Protein AF-A0A7S2VZE6-F1 (afdb_monomer_lite)

Secondary structure (DSSP, 8-state):
------TTSHHHHHHHHHHHHS-TT------STT----S-SB-S-HHHHHHHHHTT--HHHHHHHHHHTBTTSTTS-HHHHHHHHHHHHHHHS---------HHHHHHHHHHH-GGGGTT--HHHHHHHHHHTT--TT-EEEEE--STTHHHHHHHHHHTTSSEEEEEE-SSS-TTHHHHHHTT--HHHHHHEEEEEHHHHH--

Structure (mmCIF, N/CA/C/O backbone):
data_AF-A0A7S2VZE6-F1
#
_entry.id   AF-A0A7S2VZE6-F1
#
loop_
_atom_site.group_PDB
_atom_site.id
_atom_site.type_symbol
_atom_site.label_atom_id
_atom_site.label_alt_id
_atom_site.label_comp_id
_atom_site.label_asym_id
_atom_site.label_entity_id
_atom_site.label_seq_id
_atom_site.pdbx_PDB_ins_code
_atom_site.Cartn_x
_atom_site.Cartn_y
_atom_site.Cartn_z
_atom_site.occupancy
_atom_site.B_iso_or_equiv
_atom_site.auth_seq_id
_atom_site.auth_comp_id
_atom_site.auth_asym_id
_atom_site.auth_atom_id
_atom_site.pdbx_PDB_model_num
ATOM 1 N N . THR A 1 1 ? 22.892 -23.601 8.056 1.00 33.84 1 THR A N 1
ATOM 2 C CA . THR A 1 1 ? 22.060 -24.193 9.121 1.00 33.84 1 THR A CA 1
ATOM 3 C C . THR A 1 1 ? 21.030 -23.156 9.503 1.00 33.84 1 THR A C 1
ATOM 5 O O . THR A 1 1 ? 21.336 -22.255 10.269 1.00 33.84 1 THR A O 1
ATOM 8 N N . THR A 1 2 ? 19.877 -23.177 8.839 1.00 26.22 2 THR A N 1
ATOM 9 C CA . THR A 1 2 ? 18.888 -22.091 8.897 1.00 26.22 2 THR A CA 1
ATOM 10 C C . THR A 1 2 ? 17.614 -22.668 9.488 1.00 26.22 2 THR A C 1
ATOM 12 O O . THR A 1 2 ? 16.915 -23.430 8.828 1.00 26.22 2 THR A O 1
ATOM 15 N N . THR A 1 3 ? 17.369 -22.373 10.760 1.00 26.44 3 THR A N 1
ATOM 16 C CA . THR A 1 3 ? 16.195 -22.844 11.493 1.00 26.44 3 THR A CA 1
ATOM 17 C C . THR A 1 3 ? 15.024 -21.915 11.190 1.00 26.44 3 THR A C 1
ATOM 19 O O . THR A 1 3 ? 15.037 -20.739 11.547 1.00 26.44 3 THR A O 1
ATOM 22 N N . THR A 1 4 ? 14.031 -22.444 10.484 1.00 29.70 4 THR A N 1
ATOM 23 C CA . THR A 1 4 ? 12.787 -21.766 10.117 1.00 29.70 4 THR A CA 1
ATOM 24 C C . THR A 1 4 ? 11.830 -21.755 11.313 1.00 29.70 4 THR A C 1
ATOM 26 O O . THR A 1 4 ? 11.361 -22.806 11.742 1.00 29.70 4 THR A O 1
ATOM 29 N N . THR A 1 5 ? 11.505 -20.576 11.845 1.00 30.56 5 THR A N 1
ATOM 30 C CA . THR A 1 5 ? 10.477 -20.406 12.885 1.00 30.56 5 THR A CA 1
ATOM 31 C C . THR A 1 5 ? 9.137 -20.077 12.217 1.00 30.56 5 THR A C 1
ATOM 33 O O . THR A 1 5 ? 8.860 -18.920 11.913 1.00 30.56 5 THR A O 1
ATOM 36 N N . THR A 1 6 ? 8.307 -21.093 11.956 1.00 31.09 6 THR A N 1
ATOM 37 C CA . THR A 1 6 ? 6.964 -20.953 11.335 1.00 31.09 6 THR A CA 1
ATOM 38 C C . THR A 1 6 ? 5.815 -21.305 12.297 1.00 31.09 6 THR A C 1
ATOM 40 O O . THR A 1 6 ? 4.658 -21.378 11.903 1.00 31.09 6 THR A O 1
ATOM 43 N N . THR A 1 7 ? 6.073 -21.499 13.590 1.00 30.39 7 THR A N 1
ATOM 44 C CA . THR A 1 7 ? 5.121 -22.230 14.451 1.00 30.39 7 THR A CA 1
ATOM 45 C C . THR A 1 7 ? 4.036 -21.378 15.138 1.00 30.39 7 THR A C 1
ATOM 47 O O . THR A 1 7 ? 3.136 -21.934 15.756 1.00 30.39 7 THR A O 1
ATOM 50 N N . THR A 1 8 ? 4.038 -20.044 15.043 1.00 35.16 8 THR A N 1
ATOM 51 C CA . THR A 1 8 ? 3.169 -19.208 15.908 1.00 35.16 8 THR A CA 1
ATOM 52 C C . THR A 1 8 ? 1.838 -18.752 15.299 1.00 35.16 8 THR A C 1
ATOM 54 O O . THR A 1 8 ? 1.020 -18.176 16.010 1.00 35.16 8 THR A O 1
ATOM 57 N N . THR A 1 9 ? 1.576 -18.983 14.009 1.00 34.78 9 THR A N 1
ATOM 58 C CA . THR A 1 9 ? 0.329 -18.511 13.362 1.00 34.78 9 THR A CA 1
ATOM 59 C C . THR A 1 9 ? -0.815 -19.528 13.456 1.00 34.78 9 THR A C 1
ATOM 61 O O . THR A 1 9 ? -1.980 -19.145 13.521 1.00 34.78 9 THR A O 1
ATOM 64 N N . THR A 1 10 ? -0.503 -20.819 13.570 1.00 34.47 10 THR A N 1
ATOM 65 C CA . THR A 1 10 ? -1.484 -21.917 13.603 1.00 34.47 10 THR A CA 1
ATOM 66 C C . THR A 1 10 ? -2.289 -21.994 14.907 1.00 34.47 10 THR A C 1
ATOM 68 O O . THR A 1 10 ? -3.377 -22.567 14.928 1.00 34.47 10 THR A O 1
ATOM 71 N N . THR A 1 11 ? -1.806 -21.402 16.003 1.00 39.19 11 THR A N 1
ATOM 72 C CA . THR A 1 11 ? -2.435 -21.502 17.333 1.00 39.19 11 THR A CA 1
ATOM 73 C C . THR A 1 11 ? -3.626 -20.559 17.534 1.00 39.19 11 THR A C 1
ATOM 75 O O . THR A 1 11 ? -4.567 -20.922 18.235 1.00 39.19 11 THR A O 1
ATOM 78 N N . LEU A 1 12 ? -3.659 -19.392 16.883 1.00 43.31 12 LEU A N 1
ATOM 79 C CA . LEU A 1 12 ? -4.754 -18.415 17.036 1.00 43.31 12 LEU A CA 1
ATOM 80 C C . LEU A 1 12 ? -5.962 -18.723 16.132 1.00 43.31 12 LEU A C 1
ATOM 82 O O . LEU A 1 12 ? -7.114 -18.557 16.543 1.00 43.31 12 LEU A O 1
ATOM 86 N N . GLU A 1 13 ? -5.713 -19.239 14.925 1.00 39.62 13 GLU A N 1
ATOM 87 C CA . GLU A 1 13 ? -6.768 -19.774 14.047 1.00 39.62 13 GLU A CA 1
ATOM 88 C C . GLU A 1 13 ? -7.388 -21.053 14.629 1.00 39.62 13 GLU A C 1
ATOM 90 O O . GLU A 1 13 ? -8.591 -21.279 14.512 1.00 39.62 13 GLU A O 1
ATOM 95 N N . SER A 1 14 ? -6.582 -21.857 15.330 1.00 38.78 14 SER A N 1
ATOM 96 C CA . SER A 1 14 ? -7.039 -23.022 16.094 1.00 38.78 14 SER A CA 1
ATOM 97 C C . SER A 1 14 ? -7.973 -22.633 17.248 1.00 38.78 14 SER A C 1
ATOM 99 O O . SER A 1 14 ? -9.041 -23.226 17.394 1.00 38.78 14 SER A O 1
ATOM 101 N N . GLN A 1 15 ? -7.649 -21.590 18.022 1.00 42.62 15 GLN A N 1
ATOM 102 C CA . GLN A 1 15 ? -8.492 -21.132 19.138 1.00 42.62 15 GLN A CA 1
ATOM 103 C C . GLN A 1 15 ? -9.825 -20.536 18.669 1.00 42.62 15 GLN A C 1
ATOM 105 O O . GLN A 1 15 ? -10.865 -20.795 19.269 1.00 42.62 15 GLN A O 1
ATOM 110 N N . THR A 1 16 ? -9.823 -19.798 17.558 1.00 43.81 16 THR A N 1
ATOM 111 C CA . THR A 1 16 ? -11.055 -19.257 16.959 1.00 43.81 16 THR A CA 1
ATOM 112 C C . THR A 1 16 ? -11.928 -20.354 16.347 1.00 43.81 16 THR A C 1
ATOM 114 O O . THR A 1 16 ? -13.134 -20.356 16.587 1.00 43.81 16 THR A O 1
ATOM 117 N N . LYS A 1 17 ? -11.349 -21.346 15.652 1.00 42.69 17 LYS A N 1
ATOM 118 C CA . LYS A 1 17 ? -12.098 -22.524 15.170 1.00 42.69 17 LYS A CA 1
ATOM 119 C C . LYS A 1 17 ? -12.635 -23.399 16.302 1.00 42.69 17 LYS A C 1
ATOM 121 O O . LYS A 1 17 ? -13.765 -23.869 16.208 1.00 42.69 17 LYS A O 1
ATOM 126 N N . THR A 1 18 ? -11.872 -23.600 17.374 1.00 38.41 18 THR A N 1
ATOM 127 C CA . THR A 1 18 ? -12.295 -24.462 18.490 1.00 38.41 18 THR A CA 1
ATOM 128 C C . THR A 1 18 ? -13.529 -23.889 19.195 1.00 38.41 18 THR A C 1
ATOM 130 O O . THR A 1 18 ? -14.460 -24.637 19.468 1.00 38.41 18 THR A O 1
ATOM 133 N N . ILE A 1 19 ? -13.613 -22.562 19.367 1.00 48.19 19 ILE A N 1
ATOM 134 C CA . ILE A 1 19 ? -14.795 -21.887 19.943 1.00 48.19 19 ILE A CA 1
ATOM 135 C C . ILE A 1 19 ? -16.020 -21.965 19.008 1.00 48.19 19 ILE A C 1
ATOM 137 O O . ILE A 1 19 ? -17.154 -22.044 19.472 1.00 48.19 19 ILE A O 1
ATOM 141 N N . LEU A 1 20 ? -15.813 -21.982 17.686 1.00 46.62 20 LEU A N 1
ATOM 142 C CA . LEU A 1 20 ? -16.891 -22.074 16.690 1.00 46.62 20 LEU A CA 1
ATOM 143 C C . LEU A 1 20 ? -17.493 -23.485 16.550 1.00 46.62 20 LEU A C 1
ATOM 145 O O . LEU A 1 20 ? -18.628 -23.607 16.097 1.00 46.62 20 LEU A O 1
ATOM 149 N N . THR A 1 21 ? -16.770 -24.548 16.921 1.00 42.28 21 THR A N 1
ATOM 150 C CA . THR A 1 21 ? -17.191 -25.935 16.621 1.00 42.28 21 THR A CA 1
ATOM 151 C C . THR A 1 21 ? -17.965 -26.607 17.766 1.00 42.28 21 THR A C 1
ATOM 153 O O . THR A 1 21 ? -18.652 -27.597 17.539 1.00 42.28 21 THR A O 1
ATOM 156 N N . THR A 1 22 ? -17.915 -26.074 18.991 1.00 39.66 22 THR A N 1
ATOM 157 C CA . THR A 1 22 ? -18.555 -26.693 20.171 1.00 39.66 22 THR A CA 1
ATOM 158 C C . THR A 1 22 ? -19.994 -26.244 20.448 1.00 39.66 22 THR A C 1
ATOM 160 O O . THR A 1 22 ? -20.637 -26.829 21.312 1.00 39.66 22 THR A O 1
ATOM 163 N N . ASN A 1 23 ? -20.541 -25.269 19.712 1.00 50.28 23 ASN A N 1
ATOM 164 C CA . ASN A 1 23 ? -21.846 -24.659 20.032 1.00 50.28 23 ASN A CA 1
ATOM 165 C C . ASN A 1 23 ? -22.999 -25.050 19.086 1.00 50.28 23 ASN A C 1
ATOM 167 O O . ASN A 1 23 ? -24.054 -24.420 19.101 1.00 50.28 23 ASN A O 1
ATOM 171 N N . ALA A 1 24 ? -22.850 -26.103 18.277 1.00 44.66 24 ALA A N 1
ATOM 172 C CA . ALA A 1 24 ? -23.892 -26.532 17.335 1.00 44.66 24 ALA A CA 1
ATOM 173 C C . ALA A 1 24 ? -25.127 -27.201 17.992 1.00 44.66 24 ALA A C 1
ATOM 175 O O . ALA A 1 24 ? -26.017 -27.662 17.281 1.00 44.66 24 ALA A O 1
ATOM 176 N N . SER A 1 25 ? -25.210 -27.259 19.327 1.00 43.62 25 SER A N 1
ATOM 177 C CA . SER A 1 25 ? -26.275 -27.958 20.066 1.00 43.62 25 SER A CA 1
ATOM 178 C C . SER A 1 25 ? -26.959 -27.128 21.158 1.00 43.62 25 SER A C 1
ATOM 180 O O . SER A 1 25 ? -27.481 -27.682 22.124 1.00 43.62 25 SER A O 1
ATOM 182 N N . SER A 1 26 ? -27.038 -25.805 21.007 1.00 45.91 26 SER A N 1
ATOM 183 C CA . SER A 1 26 ? -27.980 -25.013 21.802 1.00 45.91 26 SER A CA 1
ATOM 184 C C . SER A 1 26 ? -28.689 -23.997 20.925 1.00 45.91 26 SER A C 1
ATOM 186 O O . SER A 1 26 ? -28.088 -23.027 20.468 1.00 45.91 26 SER A O 1
ATOM 188 N N . SER A 1 27 ? -29.984 -24.206 20.710 1.00 49.34 27 SER A N 1
ATOM 189 C CA . SER A 1 27 ? -30.913 -23.188 20.234 1.00 49.34 27 SER A CA 1
ATOM 190 C C . SER A 1 27 ? -30.978 -22.055 21.265 1.00 49.34 27 SER A C 1
ATOM 192 O O . SER A 1 27 ? -31.882 -22.015 22.099 1.00 49.34 27 SER A O 1
ATOM 194 N N . GLN A 1 28 ? -29.987 -21.162 21.265 1.00 55.69 28 GLN A N 1
ATOM 195 C CA . GLN A 1 28 ? -30.039 -19.939 22.055 1.00 55.69 28 GLN A CA 1
ATOM 196 C C . GLN A 1 28 ? -31.068 -19.012 21.408 1.00 55.69 28 GLN A C 1
ATOM 198 O O . GLN A 1 28 ? -30.778 -18.302 20.447 1.00 55.69 28 GLN A O 1
ATOM 203 N N . VAL A 1 29 ? -32.281 -19.014 21.962 1.00 66.75 29 VAL A N 1
ATOM 204 C CA . VAL A 1 29 ? -33.327 -18.005 21.734 1.00 66.75 29 VAL A CA 1
ATOM 205 C C . VAL A 1 29 ? -32.939 -16.713 22.473 1.00 66.75 29 VAL A C 1
ATOM 207 O O . VAL A 1 29 ? -33.738 -16.121 23.190 1.00 66.75 29 VAL A O 1
ATOM 210 N N . ASN A 1 30 ? -31.676 -16.294 22.372 1.00 73.00 30 ASN A N 1
ATOM 211 C CA . ASN A 1 30 ? -31.282 -14.985 22.867 1.00 73.00 30 ASN A CA 1
ATOM 212 C C . ASN A 1 30 ? -31.807 -13.975 21.850 1.00 73.00 30 ASN A C 1
ATOM 214 O O . ASN A 1 30 ? -31.468 -14.034 20.672 1.00 73.00 30 ASN A O 1
ATOM 218 N N . ASP A 1 31 ? -32.667 -13.078 22.300 1.00 85.56 31 ASP A N 1
ATOM 219 C CA . ASP A 1 31 ? -33.273 -12.026 21.494 1.00 85.56 31 ASP A CA 1
ATOM 220 C C . ASP A 1 31 ? -33.024 -10.682 22.188 1.00 85.56 31 ASP A C 1
ATOM 222 O O . ASP A 1 31 ? -32.740 -10.626 23.383 1.00 85.56 31 ASP A O 1
ATOM 226 N N . ASN A 1 32 ? -33.085 -9.582 21.449 1.00 90.38 32 ASN A N 1
ATOM 227 C CA . ASN A 1 32 ? -32.777 -8.253 21.969 1.00 90.38 32 ASN A CA 1
ATOM 228 C C . ASN A 1 32 ? -33.977 -7.540 22.616 1.00 90.38 32 ASN A C 1
ATOM 230 O O . ASN A 1 32 ? -33.823 -6.390 23.017 1.00 90.38 32 ASN A O 1
ATOM 234 N N . ARG A 1 33 ? -35.143 -8.190 22.732 1.00 91.50 33 ARG A N 1
ATOM 235 C CA . ARG A 1 33 ? -36.386 -7.582 23.251 1.00 91.50 33 ARG A CA 1
ATOM 236 C C . ARG A 1 33 ? -36.262 -6.984 24.659 1.00 91.50 33 ARG A C 1
ATOM 238 O O . ARG A 1 33 ? -36.885 -5.965 24.929 1.00 91.50 33 ARG A O 1
ATOM 245 N N . ASP A 1 34 ? -35.430 -7.586 25.511 1.00 88.50 34 ASP A N 1
ATOM 246 C CA . ASP A 1 34 ? -35.220 -7.167 26.905 1.00 88.50 34 ASP A CA 1
ATOM 247 C C . ASP A 1 34 ? -33.929 -6.340 27.087 1.00 88.50 34 ASP A C 1
ATOM 249 O O . ASP A 1 34 ? -33.562 -5.975 28.204 1.00 88.50 34 ASP A O 1
ATOM 253 N N . LEU A 1 35 ? -33.204 -6.038 25.999 1.00 89.50 35 LEU A N 1
ATOM 254 C CA . LEU A 1 35 ? -32.001 -5.208 26.050 1.00 89.50 35 LEU A CA 1
ATOM 255 C C . LEU A 1 35 ? -32.384 -3.724 26.033 1.00 89.50 35 LEU A C 1
ATOM 257 O O . LEU A 1 35 ? -32.729 -3.168 24.992 1.00 89.50 35 LEU A O 1
ATOM 261 N N . ILE A 1 36 ? -32.265 -3.075 27.189 1.00 91.56 36 ILE A N 1
ATOM 262 C CA . ILE A 1 36 ? -32.531 -1.643 27.363 1.00 91.56 36 ILE A CA 1
ATOM 263 C C . ILE A 1 36 ? -31.221 -0.858 27.226 1.00 91.56 36 ILE A C 1
ATOM 265 O O . ILE A 1 36 ? -30.215 -1.197 27.853 1.00 91.56 36 ILE A O 1
ATOM 269 N N . ASP A 1 37 ? -31.228 0.201 26.413 1.00 90.81 37 ASP A N 1
ATOM 270 C CA . ASP A 1 37 ? -30.092 1.118 26.273 1.00 90.81 37 ASP A CA 1
ATOM 271 C C . ASP A 1 37 ? -30.200 2.278 27.272 1.00 90.81 37 ASP A C 1
ATOM 273 O O . ASP A 1 37 ? -30.776 3.327 26.988 1.00 90.81 37 ASP A O 1
ATOM 277 N N . ASP A 1 38 ? -29.672 2.070 28.476 1.00 91.69 38 ASP A N 1
ATOM 278 C CA . ASP A 1 38 ? -29.682 3.047 29.569 1.00 91.69 38 ASP A CA 1
ATOM 279 C C . ASP A 1 38 ? -28.300 3.668 29.846 1.00 91.69 38 ASP A C 1
ATOM 281 O O . ASP A 1 38 ? -28.123 4.371 30.843 1.00 91.69 38 ASP A O 1
ATOM 285 N N . ASN A 1 39 ? -27.307 3.403 28.984 1.00 85.81 39 ASN A N 1
ATOM 286 C CA . ASN A 1 39 ? -25.890 3.740 29.180 1.00 85.81 39 ASN A CA 1
ATOM 287 C C . ASN A 1 39 ? -25.254 3.220 30.492 1.00 85.81 39 ASN A C 1
ATOM 289 O O . ASN A 1 39 ? -24.129 3.602 30.808 1.00 85.81 39 ASN A O 1
ATOM 293 N N . LYS A 1 40 ? -25.905 2.313 31.234 1.00 89.62 40 LYS A N 1
ATOM 294 C CA . LYS A 1 40 ? -25.373 1.693 32.467 1.00 89.62 40 LYS A CA 1
ATOM 295 C C . LYS A 1 40 ? -24.909 0.253 32.254 1.00 89.62 40 LYS A C 1
ATOM 297 O O . LYS A 1 40 ? -24.481 -0.419 33.186 1.00 89.62 40 LYS A O 1
ATOM 302 N N . SER A 1 41 ? -24.947 -0.219 31.009 1.00 88.94 41 SER A N 1
ATOM 303 C CA . SER A 1 41 ? -24.575 -1.587 30.628 1.00 88.94 41 SER A CA 1
ATOM 304 C C . SER A 1 41 ? -23.091 -1.945 30.809 1.00 88.94 41 SER A C 1
ATOM 306 O O . SER A 1 41 ? -22.730 -3.114 30.644 1.00 88.94 41 SER A O 1
ATOM 308 N N . GLN A 1 42 ? -22.233 -0.966 31.103 1.00 92.19 42 GLN A N 1
ATOM 309 C CA . GLN A 1 42 ? -20.808 -1.133 31.378 1.00 92.19 42 GLN A CA 1
ATOM 310 C C . GLN A 1 42 ? -20.494 -0.475 32.724 1.00 92.19 42 GLN A C 1
ATOM 312 O O . GLN A 1 42 ? -20.726 0.722 32.877 1.00 92.19 42 GLN A O 1
ATOM 317 N N . SER A 1 43 ? -19.974 -1.242 33.684 1.00 92.69 43 SER A N 1
ATOM 318 C CA . SER A 1 43 ? -19.696 -0.732 35.036 1.00 92.69 43 SER A CA 1
ATOM 319 C C . SER A 1 43 ? -18.391 0.067 35.128 1.00 92.69 43 SER A C 1
ATOM 321 O O . SER A 1 43 ? -18.266 0.934 35.991 1.00 92.69 43 SER A O 1
ATOM 323 N N . ILE A 1 44 ? -17.423 -0.203 34.246 1.00 92.25 44 ILE A N 1
ATOM 324 C CA . ILE A 1 44 ? -16.121 0.474 34.251 1.00 92.25 44 ILE A CA 1
ATOM 325 C C . ILE A 1 44 ? -16.135 1.774 33.445 1.00 92.25 44 ILE A C 1
ATOM 327 O O . ILE A 1 44 ? -16.588 1.819 32.298 1.00 92.25 44 ILE A O 1
ATOM 331 N N . ASP A 1 45 ? -15.576 2.827 34.041 1.00 92.50 45 ASP A N 1
ATOM 332 C CA . ASP A 1 45 ? -15.529 4.160 33.442 1.00 92.50 45 ASP A CA 1
ATOM 333 C C . ASP A 1 45 ? -14.367 4.304 32.442 1.00 92.50 45 ASP A C 1
ATOM 335 O O . ASP A 1 45 ? -13.342 3.614 32.505 1.00 92.50 45 ASP A O 1
ATOM 339 N N . GLN A 1 46 ? -14.479 5.267 31.527 1.00 91.94 46 GLN A N 1
ATOM 340 C CA . GLN A 1 46 ? -13.446 5.559 30.537 1.00 91.94 46 GLN A CA 1
ATOM 341 C C . GLN A 1 46 ? -12.098 5.891 31.190 1.00 91.94 46 GLN A C 1
ATOM 343 O O . GLN A 1 46 ? -11.061 5.463 30.681 1.00 91.94 46 GLN A O 1
ATOM 348 N N . LYS A 1 47 ? -12.095 6.603 32.325 1.00 94.81 47 LYS A N 1
ATOM 349 C CA . LYS A 1 47 ? -10.867 6.929 33.071 1.00 94.81 47 LYS A CA 1
ATOM 350 C C . LYS A 1 47 ? -10.144 5.677 33.562 1.00 94.81 47 LYS A C 1
ATOM 352 O O . LYS A 1 47 ? -8.923 5.601 33.465 1.00 94.81 47 LYS A O 1
ATOM 357 N N . GLN A 1 48 ? -10.889 4.673 34.026 1.00 94.25 48 GLN A N 1
ATOM 358 C CA . GLN A 1 48 ? -10.316 3.399 34.464 1.00 94.25 48 GLN A CA 1
ATOM 359 C C . GLN A 1 48 ? -9.710 2.636 33.283 1.00 94.25 48 GLN A C 1
ATOM 361 O O . GLN A 1 48 ? -8.615 2.098 33.401 1.00 94.25 48 GLN A O 1
ATOM 366 N N . VAL A 1 49 ? -10.368 2.643 32.118 1.00 94.19 49 VAL A N 1
ATOM 367 C CA . VAL A 1 49 ? -9.836 2.013 30.895 1.00 94.19 49 VAL A CA 1
ATOM 368 C C . VAL A 1 49 ? -8.563 2.698 30.399 1.00 94.19 49 VAL A C 1
ATOM 370 O O . VAL A 1 49 ? -7.657 2.025 29.913 1.00 94.19 49 VAL A O 1
ATOM 373 N N . VAL A 1 50 ? -8.476 4.025 30.507 1.00 94.81 50 VAL A N 1
ATOM 374 C CA . VAL A 1 50 ? -7.242 4.761 30.190 1.00 94.81 50 VAL A CA 1
ATOM 375 C C . VAL A 1 50 ? -6.135 4.374 31.163 1.00 94.81 50 VAL A C 1
ATOM 377 O O . VAL A 1 50 ? -5.060 3.999 30.706 1.00 94.81 50 VAL A O 1
ATOM 380 N N . LYS A 1 51 ? -6.433 4.336 32.466 1.00 96.38 51 LYS A N 1
ATOM 381 C CA . LYS A 1 51 ? -5.474 3.914 33.486 1.00 96.38 51 LYS A CA 1
ATOM 382 C C . LYS A 1 51 ? -4.941 2.500 33.232 1.00 96.38 51 LYS A C 1
ATOM 384 O O . LYS A 1 51 ? -3.737 2.310 33.242 1.00 96.38 51 LYS A O 1
ATOM 389 N N . MET A 1 52 ? -5.796 1.534 32.879 1.00 95.06 52 MET A N 1
ATOM 390 C CA . MET A 1 52 ? -5.341 0.180 32.511 1.00 95.06 52 MET A CA 1
ATOM 391 C C . MET A 1 52 ? -4.329 0.188 31.354 1.00 95.06 52 MET A C 1
ATOM 393 O O . MET A 1 52 ? -3.399 -0.613 31.340 1.00 95.06 52 MET A O 1
ATOM 397 N N . ARG A 1 53 ? -4.497 1.086 30.373 1.00 94.25 53 ARG A N 1
ATOM 398 C CA . ARG A 1 53 ? -3.546 1.229 29.259 1.00 94.25 53 ARG A CA 1
ATOM 399 C C . ARG A 1 53 ? -2.244 1.895 29.696 1.00 94.25 53 ARG A C 1
ATOM 401 O O . ARG A 1 53 ? -1.191 1.495 29.214 1.00 94.25 53 ARG A O 1
ATOM 408 N N . GLU A 1 54 ? -2.321 2.905 30.558 1.00 95.38 54 GLU A N 1
ATOM 409 C CA . GLU A 1 54 ? -1.154 3.606 31.116 1.00 95.38 54 GLU A CA 1
ATOM 410 C C . GLU A 1 54 ? -0.331 2.693 32.032 1.00 95.38 54 GLU A C 1
ATOM 412 O O . GLU A 1 54 ? 0.894 2.707 31.965 1.00 95.38 54 GLU A O 1
ATOM 417 N N . ASP A 1 55 ? -1.004 1.822 32.784 1.00 95.94 55 ASP A N 1
ATOM 418 C CA . ASP A 1 55 ? -0.401 0.781 33.621 1.00 95.94 55 ASP A CA 1
ATOM 419 C C . ASP A 1 55 ? 0.236 -0.355 32.784 1.00 95.94 55 ASP A C 1
ATOM 421 O O . ASP A 1 55 ? 0.829 -1.282 33.335 1.00 95.94 55 ASP A O 1
ATOM 425 N N . GLY A 1 56 ? 0.126 -0.309 31.449 1.00 93.19 56 GLY A N 1
ATOM 426 C CA . GLY A 1 56 ? 0.741 -1.281 30.541 1.00 93.19 56 GLY A CA 1
ATOM 427 C C . GLY A 1 56 ? 0.041 -2.641 30.500 1.00 93.19 56 GLY A C 1
ATOM 428 O O . GLY A 1 56 ? 0.655 -3.634 30.111 1.00 93.19 56 GLY A O 1
ATOM 429 N N . MET A 1 57 ? -1.233 -2.708 30.897 1.00 94.94 57 MET A N 1
ATOM 430 C CA . MET A 1 57 ? -2.012 -3.944 30.854 1.00 94.94 57 MET A CA 1
ATOM 431 C C . MET A 1 57 ? -2.160 -4.452 29.413 1.00 94.94 57 MET A C 1
ATOM 433 O O . MET A 1 57 ? -2.407 -3.671 28.490 1.00 94.94 57 MET A O 1
ATOM 437 N N . ASP A 1 58 ? -2.052 -5.771 29.220 1.00 95.00 58 ASP A N 1
ATOM 438 C CA . ASP A 1 58 ? -2.215 -6.366 27.894 1.00 95.00 58 ASP A CA 1
ATOM 439 C C . ASP A 1 58 ? -3.620 -6.108 27.326 1.00 95.00 58 ASP A C 1
ATOM 441 O O . ASP A 1 58 ? -4.635 -6.144 28.030 1.00 95.00 58 ASP A O 1
ATOM 445 N N . GLY A 1 59 ? -3.683 -5.883 26.014 1.00 93.56 59 GLY A N 1
ATOM 446 C CA . GLY A 1 59 ? -4.922 -5.592 25.304 1.00 93.56 59 GLY A CA 1
ATOM 447 C C . GLY A 1 59 ? -5.952 -6.712 25.428 1.00 93.56 59 GLY A C 1
ATOM 448 O O . GLY A 1 59 ? -7.149 -6.430 25.483 1.00 93.56 59 GLY A O 1
ATOM 449 N N . GLN A 1 60 ? -5.513 -7.974 25.514 1.00 94.88 60 GLN A N 1
ATOM 450 C CA . GLN A 1 60 ? -6.415 -9.103 25.743 1.00 94.88 60 GLN A CA 1
ATOM 451 C C . GLN A 1 60 ? -7.069 -9.023 27.124 1.00 94.88 60 GLN A C 1
ATOM 453 O O . GLN A 1 60 ? -8.285 -9.188 27.223 1.00 94.88 60 GLN A O 1
ATOM 458 N N . SER A 1 61 ? -6.289 -8.708 28.159 1.00 95.62 61 SER A N 1
ATOM 459 C CA . SER A 1 61 ? -6.786 -8.537 29.526 1.00 95.62 61 SER A CA 1
ATOM 460 C C . SER A 1 61 ? -7.769 -7.373 29.621 1.00 95.62 61 SER A C 1
ATOM 462 O O . SER A 1 61 ? -8.839 -7.533 30.192 1.00 95.62 61 SER A O 1
ATOM 464 N N . ILE A 1 62 ? -7.491 -6.240 28.965 1.00 95.62 62 ILE A N 1
ATOM 465 C CA . ILE A 1 62 ? -8.429 -5.102 28.911 1.00 95.62 62 ILE A CA 1
ATOM 466 C C . ILE A 1 62 ? -9.767 -5.516 28.278 1.00 95.62 62 ILE A C 1
ATOM 468 O O . ILE A 1 62 ? -10.836 -5.121 28.751 1.00 95.62 62 ILE A O 1
ATOM 472 N N . VAL A 1 63 ? -9.733 -6.306 27.199 1.00 95.75 63 VAL A N 1
ATOM 473 C CA . VAL A 1 63 ? -10.952 -6.807 26.545 1.00 95.75 63 VAL A CA 1
ATOM 474 C C . VAL A 1 63 ? -11.708 -7.782 27.449 1.00 95.75 63 VAL A C 1
ATOM 476 O O . VAL A 1 63 ? -12.931 -7.680 27.509 1.00 95.75 63 VAL A O 1
ATOM 479 N N . ALA A 1 64 ? -11.013 -8.671 28.165 1.00 95.69 64 ALA A N 1
ATOM 480 C CA . ALA A 1 64 ? -11.623 -9.585 29.133 1.00 95.69 64 ALA A CA 1
ATOM 481 C C . ALA A 1 64 ? -12.319 -8.815 30.267 1.00 95.69 64 ALA A C 1
ATOM 483 O O . ALA A 1 64 ? -13.521 -8.987 30.466 1.00 95.69 64 ALA A O 1
ATOM 484 N N . THR A 1 65 ? -11.631 -7.846 30.883 1.00 95.62 65 THR A N 1
ATOM 485 C CA . THR A 1 65 ? -12.206 -6.969 31.914 1.00 95.62 65 THR A CA 1
ATOM 486 C C . THR A 1 65 ? -13.451 -6.235 31.404 1.00 95.62 65 THR A C 1
ATOM 488 O O . THR A 1 65 ? -14.443 -6.120 32.117 1.00 95.62 65 THR A O 1
ATOM 491 N N . LEU A 1 66 ? -13.454 -5.764 30.150 1.00 95.75 66 LEU A N 1
ATOM 492 C CA . LEU A 1 66 ? -14.611 -5.101 29.522 1.00 95.75 66 LEU A CA 1
ATOM 493 C C . LEU A 1 66 ? -15.798 -6.028 29.229 1.00 95.75 66 LEU A C 1
ATOM 495 O O . LEU A 1 66 ? -16.905 -5.524 29.006 1.00 95.75 66 LEU A O 1
ATOM 499 N N . ILE A 1 67 ? -15.564 -7.333 29.119 1.00 95.38 67 ILE A N 1
ATOM 500 C CA . ILE A 1 67 ? -16.607 -8.345 28.931 1.00 95.38 67 ILE A CA 1
ATOM 501 C C . ILE A 1 67 ? -17.203 -8.702 30.292 1.00 95.38 67 ILE A C 1
ATOM 503 O O . ILE A 1 67 ? -18.415 -8.609 30.446 1.00 95.38 67 ILE A O 1
ATOM 507 N N . GLU A 1 68 ? -16.354 -8.994 31.279 1.00 95.31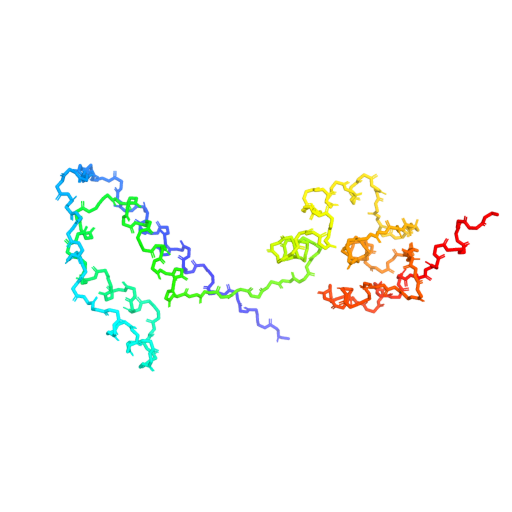 68 GLU A N 1
ATOM 508 C CA . GLU A 1 68 ? -16.747 -9.321 32.659 1.00 95.31 68 GLU A CA 1
ATOM 509 C C . GLU A 1 68 ? -17.575 -8.208 33.318 1.00 95.31 68 GLU A C 1
ATOM 511 O O . GLU A 1 68 ? -18.508 -8.476 34.066 1.00 95.31 68 GLU A O 1
ATOM 516 N N . ASN A 1 69 ? -17.274 -6.947 32.998 1.00 95.69 69 ASN A N 1
ATOM 517 C CA . ASN A 1 69 ? -17.965 -5.776 33.543 1.00 95.69 69 ASN A CA 1
ATOM 518 C C . ASN A 1 69 ? -19.200 -5.334 32.729 1.00 95.69 69 ASN A C 1
ATOM 520 O O . ASN A 1 69 ? -19.804 -4.295 33.014 1.00 95.69 69 ASN A O 1
ATOM 524 N N . SER A 1 70 ? -19.602 -6.105 31.710 1.00 94.50 70 SER A N 1
ATOM 525 C CA . SER A 1 70 ? -20.764 -5.782 30.882 1.00 94.50 70 SER A CA 1
ATOM 526 C C . SER A 1 70 ? -22.004 -6.580 31.285 1.00 94.50 70 SER A C 1
ATOM 528 O O . SER A 1 70 ? -22.157 -7.742 30.919 1.00 94.50 70 SER A O 1
ATOM 530 N N . ALA A 1 71 ? -22.964 -5.908 31.925 1.00 92.88 71 ALA A N 1
ATOM 531 C CA . ALA A 1 71 ? -24.216 -6.518 32.389 1.00 92.88 71 ALA A CA 1
ATOM 532 C C . ALA A 1 71 ? -25.077 -7.120 31.259 1.00 92.88 71 ALA A C 1
ATOM 534 O O . ALA A 1 71 ? -25.862 -8.034 31.478 1.00 92.88 71 ALA A O 1
ATOM 535 N N . THR A 1 72 ? -24.934 -6.614 30.030 1.00 92.50 72 THR A N 1
ATOM 536 C CA . THR A 1 72 ? -25.731 -7.048 28.868 1.00 92.50 72 THR A CA 1
ATOM 537 C C . THR A 1 72 ? -25.011 -8.057 27.981 1.00 92.50 72 THR A C 1
ATOM 539 O O . THR A 1 72 ? -25.527 -8.405 26.920 1.00 92.50 72 THR A O 1
ATOM 542 N N . PHE A 1 73 ? -23.783 -8.470 28.312 1.00 92.62 73 PHE A N 1
ATOM 543 C CA . PHE A 1 73 ? -23.004 -9.314 27.408 1.00 92.62 73 PHE A CA 1
ATOM 544 C C . PHE A 1 73 ? -23.589 -10.721 27.271 1.00 92.62 73 PHE A C 1
ATOM 546 O O . PHE A 1 73 ? -23.736 -11.198 26.147 1.00 92.62 73 PHE A O 1
ATOM 553 N N . ASP A 1 74 ? -24.005 -11.342 28.372 1.00 91.44 74 ASP A N 1
ATOM 554 C CA . ASP A 1 74 ? -24.492 -12.725 28.363 1.00 91.44 74 ASP A CA 1
ATOM 555 C C . ASP A 1 74 ? -25.846 -12.884 27.666 1.00 91.44 74 ASP A C 1
ATOM 557 O O . ASP A 1 74 ? -26.034 -13.850 26.922 1.00 91.44 74 ASP A O 1
ATOM 561 N N . GLY A 1 75 ? -26.735 -11.894 27.814 1.00 89.62 75 GLY A N 1
ATOM 562 C CA . GLY A 1 75 ? -28.050 -11.851 27.161 1.00 89.62 75 GLY A CA 1
ATOM 563 C C . GLY A 1 75 ? -28.009 -11.538 25.660 1.00 89.62 75 GLY A C 1
ATOM 564 O O . GLY A 1 75 ? -29.031 -11.603 24.984 1.00 89.62 75 GLY A O 1
ATOM 565 N N . LYS A 1 76 ? -26.838 -11.204 25.100 1.00 91.50 76 LYS A N 1
ATOM 566 C CA . LYS A 1 76 ? -26.688 -10.986 23.653 1.00 91.50 76 LYS A CA 1
ATOM 567 C C . LYS A 1 76 ? -26.702 -12.304 22.880 1.00 91.50 76 LYS A C 1
ATOM 569 O O . LYS A 1 76 ? -26.290 -13.353 23.376 1.00 91.50 76 LYS A O 1
ATOM 574 N N . THR A 1 77 ? -27.096 -12.213 21.612 1.00 93.88 77 THR A N 1
ATOM 575 C CA . THR A 1 77 ? -26.876 -13.280 20.627 1.00 93.88 77 THR A CA 1
ATOM 576 C C . THR A 1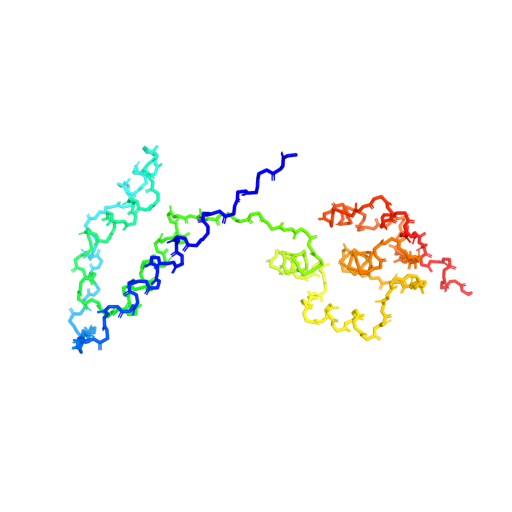 77 ? -25.389 -13.512 20.385 1.00 93.88 77 THR A C 1
ATOM 578 O O . THR A 1 77 ? -24.580 -12.589 20.519 1.00 93.88 77 THR A O 1
ATOM 581 N N . ASP A 1 78 ? -25.027 -14.706 19.925 1.00 92.19 78 ASP A N 1
ATOM 582 C CA . ASP A 1 78 ? -23.637 -15.054 19.607 1.00 92.19 78 ASP A CA 1
ATOM 583 C C . ASP A 1 78 ? -23.015 -14.121 18.561 1.00 92.19 78 ASP A C 1
ATOM 585 O O . ASP A 1 78 ? -21.887 -13.655 18.728 1.00 92.19 78 ASP A O 1
ATOM 589 N N . PHE A 1 79 ? -23.775 -13.734 17.531 1.00 92.62 79 PHE A N 1
ATOM 590 C CA . PHE A 1 79 ? -23.319 -12.747 16.547 1.00 92.62 79 PHE A CA 1
ATOM 591 C C . PHE A 1 79 ? -23.058 -11.373 17.179 1.00 92.62 79 PHE A C 1
ATOM 593 O O . PHE A 1 79 ? -22.080 -10.702 16.839 1.00 92.62 79 PHE A O 1
ATOM 600 N N . SER A 1 80 ? -23.896 -10.954 18.131 1.00 93.88 80 SER A N 1
ATOM 601 C CA . SER A 1 80 ? -23.721 -9.688 18.851 1.00 93.88 80 SER A CA 1
ATOM 602 C C . SER A 1 80 ? -22.532 -9.735 19.812 1.00 93.88 80 SER A C 1
ATOM 604 O O . SER A 1 80 ? -21.795 -8.749 19.908 1.00 93.88 80 SER A O 1
ATOM 606 N N . LYS A 1 81 ? -22.297 -10.877 20.473 1.00 94.88 81 LYS A N 1
ATOM 607 C CA . LYS A 1 81 ? -21.108 -11.136 21.300 1.00 94.88 81 LYS A CA 1
ATOM 608 C C . LYS A 1 81 ? -19.837 -11.080 20.450 1.00 94.88 81 LYS A C 1
ATOM 610 O O . LYS A 1 81 ? -18.939 -10.295 20.755 1.00 94.88 81 LYS A O 1
ATOM 615 N N . ALA A 1 82 ? -19.795 -11.805 19.331 1.00 95.69 82 ALA A N 1
ATOM 616 C CA . ALA A 1 82 ? -18.661 -11.810 18.405 1.00 95.69 82 ALA A CA 1
ATOM 617 C C . ALA A 1 82 ? -18.369 -10.408 17.840 1.00 95.69 82 ALA A C 1
ATOM 619 O O . ALA A 1 82 ? -17.226 -9.948 17.867 1.00 95.69 82 ALA A O 1
ATOM 620 N N . LYS A 1 83 ? -19.408 -9.677 17.412 1.00 96.19 83 LYS A N 1
ATOM 621 C CA . LYS A 1 83 ? -19.294 -8.282 16.956 1.00 96.19 83 LYS A CA 1
ATOM 622 C C . LYS A 1 83 ? -18.749 -7.362 18.054 1.00 96.19 83 LYS A C 1
ATOM 624 O O . LYS A 1 83 ? -17.913 -6.499 17.775 1.00 96.19 83 LYS A O 1
ATOM 629 N N . TYR A 1 84 ? -19.207 -7.527 19.298 1.00 95.75 84 TYR A N 1
ATOM 630 C CA . TYR A 1 84 ? -18.715 -6.755 20.440 1.00 95.75 84 TYR A CA 1
ATOM 631 C C . TYR A 1 84 ? -17.229 -7.023 20.696 1.00 95.75 84 TYR A C 1
ATOM 633 O O . TYR A 1 84 ? -16.456 -6.065 20.769 1.00 95.75 84 TYR A O 1
ATOM 641 N N . ILE A 1 85 ? -16.830 -8.298 20.767 1.00 96.25 85 ILE A N 1
ATOM 642 C CA . ILE A 1 85 ? -15.439 -8.719 20.976 1.00 96.25 85 ILE A CA 1
ATOM 643 C C . ILE A 1 85 ? -14.543 -8.157 19.870 1.00 96.25 85 ILE A C 1
ATOM 645 O O . ILE A 1 85 ? -13.568 -7.475 20.179 1.00 96.25 85 ILE A O 1
ATOM 649 N N . ALA A 1 86 ? -14.902 -8.354 18.597 1.00 95.94 86 ALA A N 1
ATOM 650 C CA . ALA A 1 86 ? -14.116 -7.879 17.457 1.00 95.94 86 ALA A CA 1
ATOM 651 C C . ALA A 1 86 ? -13.881 -6.360 17.516 1.00 95.94 86 ALA A C 1
ATOM 653 O O . ALA A 1 86 ? -12.754 -5.889 17.358 1.00 95.94 86 ALA A O 1
ATOM 654 N N . ARG A 1 87 ? -14.921 -5.583 17.847 1.00 96.12 87 ARG A N 1
ATOM 655 C CA . ARG A 1 87 ? -14.812 -4.127 18.023 1.00 96.12 87 ARG A CA 1
ATOM 656 C C . ARG A 1 87 ? -13.867 -3.744 19.168 1.00 96.12 87 ARG A C 1
ATOM 658 O O . ARG A 1 87 ? -13.119 -2.776 19.040 1.00 96.12 87 ARG A O 1
ATOM 665 N N . LYS A 1 88 ? -13.906 -4.458 20.300 1.00 95.62 88 LYS A N 1
ATOM 666 C CA . LYS A 1 88 ? -13.022 -4.184 21.446 1.00 95.62 88 LYS A CA 1
ATOM 667 C C . LYS A 1 88 ? -11.578 -4.598 21.152 1.00 95.62 88 LYS A C 1
ATOM 669 O O . LYS A 1 88 ? -10.675 -3.813 21.423 1.00 95.62 88 LYS A O 1
ATOM 674 N N . GLN A 1 89 ? -11.364 -5.743 20.510 1.00 96.12 89 GLN A N 1
ATOM 675 C CA . GLN A 1 89 ? -10.046 -6.186 20.051 1.00 96.12 89 GLN A CA 1
ATOM 676 C C . GLN A 1 89 ? -9.426 -5.202 19.054 1.00 96.12 89 GLN A C 1
ATOM 678 O O . GLN A 1 89 ? -8.273 -4.830 19.223 1.00 96.12 89 GLN A O 1
ATOM 683 N N . MET A 1 90 ? -10.187 -4.694 18.077 1.00 94.94 90 MET A N 1
ATOM 684 C CA . MET A 1 90 ? -9.687 -3.676 17.138 1.00 94.94 90 MET A CA 1
ATOM 685 C C . MET A 1 90 ? -9.212 -2.394 17.838 1.00 94.94 90 MET A C 1
ATOM 687 O O . MET A 1 90 ? -8.281 -1.750 17.364 1.00 94.94 90 MET A O 1
ATOM 691 N N . LYS A 1 91 ? -9.835 -2.020 18.964 1.00 94.50 91 LYS A N 1
ATOM 692 C CA . LYS A 1 91 ? -9.492 -0.803 19.714 1.00 94.50 91 LYS A CA 1
ATOM 693 C C . LYS A 1 91 ? -8.333 -0.999 20.695 1.00 94.50 91 LYS A C 1
ATOM 695 O O . LYS A 1 91 ? -7.491 -0.115 20.812 1.00 94.50 91 LYS A O 1
ATOM 700 N N . TYR A 1 92 ? -8.324 -2.109 21.431 1.00 94.88 92 TYR A N 1
ATOM 701 C CA . TYR A 1 92 ? -7.412 -2.323 22.565 1.00 94.88 92 TYR A CA 1
ATOM 702 C C . TYR A 1 92 ? -6.294 -3.325 22.280 1.00 94.88 92 TYR A C 1
ATOM 704 O O . TYR A 1 92 ? -5.315 -3.358 23.012 1.00 94.88 92 TYR A O 1
ATOM 712 N N . GLN A 1 93 ? -6.405 -4.102 21.204 1.00 94.12 93 GLN A N 1
ATOM 713 C CA . GLN A 1 93 ? -5.409 -5.082 20.782 1.00 94.12 93 GLN A CA 1
ATOM 714 C C . GLN A 1 93 ? -5.046 -4.877 19.296 1.00 94.12 93 GLN A C 1
ATOM 716 O O . GLN A 1 93 ? -5.270 -5.776 18.473 1.00 94.12 93 GLN A O 1
ATOM 721 N N . PRO A 1 94 ? -4.519 -3.692 18.915 1.00 92.44 94 PRO A N 1
ATOM 722 C CA . PRO A 1 94 ? -4.074 -3.451 17.549 1.00 92.44 94 PRO A CA 1
ATOM 723 C C . PRO A 1 94 ? -2.929 -4.408 17.205 1.00 92.44 94 PRO A C 1
ATOM 725 O O . PRO A 1 94 ? -1.954 -4.530 17.943 1.00 92.44 94 PRO A O 1
ATOM 728 N N . ARG A 1 95 ? -3.049 -5.098 16.070 1.00 91.25 95 ARG A N 1
ATOM 729 C CA . ARG A 1 95 ? -2.023 -6.011 15.558 1.00 91.25 95 ARG A CA 1
ATOM 730 C C . ARG A 1 95 ? -1.465 -5.448 14.262 1.00 91.25 95 ARG A C 1
ATOM 732 O O . ARG A 1 95 ? -2.230 -5.113 13.361 1.00 91.25 95 ARG A O 1
ATOM 739 N N . CYS A 1 96 ? -0.145 -5.383 14.152 1.00 92.94 96 CYS A N 1
ATOM 740 C CA . CYS A 1 96 ? 0.533 -5.108 12.894 1.00 92.94 96 CYS A CA 1
ATOM 741 C C . CYS A 1 96 ? 1.130 -6.406 12.342 1.00 92.94 96 CYS A C 1
ATOM 743 O O . CYS A 1 96 ? 1.620 -7.259 13.081 1.00 92.94 96 CYS A O 1
ATOM 745 N N . ARG A 1 97 ? 1.062 -6.570 11.021 1.00 93.56 97 ARG A N 1
ATOM 746 C CA . ARG A 1 97 ? 1.721 -7.661 10.306 1.00 93.56 97 ARG A CA 1
ATOM 747 C C . ARG A 1 97 ? 2.679 -7.040 9.308 1.00 93.56 97 ARG A C 1
ATOM 749 O O . ARG A 1 97 ? 2.258 -6.251 8.467 1.00 93.56 97 ARG A O 1
ATOM 756 N N . MET A 1 98 ? 3.944 -7.433 9.380 1.00 92.81 98 MET A N 1
ATOM 757 C CA . MET A 1 98 ? 4.909 -7.094 8.342 1.00 92.81 98 MET A CA 1
ATOM 758 C C . MET A 1 98 ? 4.610 -7.944 7.109 1.00 92.81 98 MET A C 1
ATOM 760 O O . MET A 1 98 ? 4.545 -9.171 7.194 1.00 92.81 98 MET A O 1
ATOM 764 N N . ILE A 1 99 ? 4.392 -7.288 5.974 1.00 93.19 99 ILE A N 1
ATOM 765 C CA . ILE A 1 99 ? 4.123 -7.935 4.689 1.00 93.19 99 ILE A CA 1
ATOM 766 C C . ILE A 1 99 ? 5.231 -7.588 3.702 1.00 93.19 99 ILE A C 1
ATOM 768 O O . ILE A 1 99 ? 5.821 -6.510 3.765 1.00 93.19 99 ILE A O 1
ATOM 772 N N . ARG A 1 100 ? 5.513 -8.500 2.771 1.00 92.38 100 ARG A N 1
ATOM 773 C CA . ARG A 1 100 ? 6.455 -8.234 1.681 1.00 92.38 100 ARG A CA 1
ATOM 774 C C . ARG A 1 100 ? 5.907 -7.129 0.773 1.00 92.38 100 ARG A C 1
ATOM 776 O O . ARG A 1 100 ? 4.722 -7.144 0.424 1.00 92.38 100 ARG A O 1
ATOM 783 N N . CYS A 1 101 ? 6.788 -6.231 0.331 1.00 93.44 101 CYS A N 1
ATOM 784 C CA . CYS A 1 101 ? 6.495 -5.251 -0.712 1.00 93.44 101 CYS A CA 1
ATOM 785 C C . CYS A 1 101 ? 6.338 -5.960 -2.062 1.00 93.44 101 CYS A C 1
ATOM 787 O O . CYS A 1 101 ? 7.308 -6.212 -2.773 1.00 93.44 101 CYS A O 1
ATOM 789 N N . THR A 1 102 ? 5.109 -6.334 -2.392 1.00 94.12 102 THR A N 1
ATOM 790 C CA . THR A 1 102 ? 4.725 -6.797 -3.730 1.00 94.12 102 THR A CA 1
ATOM 791 C C . THR A 1 102 ? 3.955 -5.687 -4.431 1.00 94.12 102 THR A C 1
ATOM 793 O O . THR A 1 102 ? 3.403 -4.812 -3.762 1.00 94.12 102 THR A O 1
ATOM 796 N N . SER A 1 103 ? 3.870 -5.731 -5.756 1.00 93.94 103 SER A N 1
ATOM 797 C CA . SER A 1 103 ? 3.037 -4.817 -6.540 1.00 93.94 103 SER A CA 1
ATOM 798 C C . SER A 1 103 ? 1.600 -4.757 -6.025 1.00 93.94 103 SER A C 1
ATOM 800 O O . SER A 1 103 ? 1.041 -3.667 -5.928 1.00 93.94 103 SER A O 1
ATOM 802 N N . ALA A 1 104 ? 1.050 -5.893 -5.584 1.00 94.94 104 ALA A N 1
ATOM 803 C CA . ALA A 1 104 ? -0.254 -5.957 -4.937 1.00 94.94 104 ALA A CA 1
ATOM 804 C C . ALA A 1 104 ? -0.289 -5.224 -3.593 1.00 94.94 104 ALA A C 1
ATOM 806 O O . ALA A 1 104 ? -1.047 -4.270 -3.437 1.00 94.94 104 ALA A O 1
ATOM 807 N N . SER A 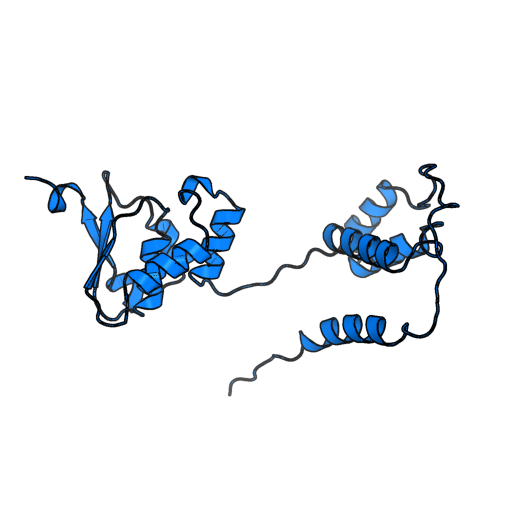1 105 ? 0.592 -5.602 -2.660 1.00 95.31 105 SER A N 1
ATOM 808 C CA . SER A 1 105 ? 0.670 -4.989 -1.326 1.00 95.31 105 SER A CA 1
ATOM 809 C C . SER A 1 105 ? 0.844 -3.470 -1.398 1.00 95.31 105 SER A C 1
ATOM 811 O O . SER A 1 105 ? 0.261 -2.727 -0.613 1.00 95.31 105 SER A O 1
ATOM 813 N N . VAL A 1 106 ? 1.683 -3.009 -2.328 1.00 94.75 106 VAL A N 1
ATOM 814 C CA . VAL A 1 106 ? 2.012 -1.596 -2.506 1.00 94.75 106 VAL A CA 1
ATOM 815 C C . VAL A 1 106 ? 0.845 -0.831 -3.129 1.00 94.75 106 VAL A C 1
ATOM 817 O O . VAL A 1 106 ? 0.520 0.258 -2.654 1.00 94.75 106 VAL A O 1
ATOM 820 N N . CYS A 1 107 ? 0.197 -1.396 -4.152 1.00 95.69 107 CYS A N 1
ATOM 821 C CA . CYS A 1 107 ? -0.987 -0.803 -4.768 1.00 95.69 107 CYS A CA 1
ATOM 822 C C . CYS A 1 107 ? -2.124 -0.663 -3.749 1.00 95.69 107 CYS A C 1
ATOM 824 O O . CYS A 1 107 ? -2.680 0.423 -3.610 1.00 95.69 107 CYS A O 1
ATOM 826 N N . ASP A 1 108 ? -2.414 -1.718 -2.984 1.00 95.62 108 ASP A N 1
ATOM 827 C CA . ASP A 1 108 ? -3.461 -1.702 -1.958 1.00 95.62 108 ASP A CA 1
ATOM 828 C C . ASP A 1 108 ? -3.154 -0.691 -0.847 1.00 95.62 108 ASP A C 1
ATOM 830 O O . ASP A 1 108 ? -4.027 0.076 -0.439 1.00 95.62 108 ASP A O 1
ATOM 834 N N . ALA A 1 109 ? -1.899 -0.630 -0.388 1.00 94.94 109 ALA A N 1
ATOM 835 C CA . ALA A 1 109 ? -1.483 0.328 0.633 1.00 94.94 109 ALA A CA 1
ATOM 836 C C . ALA A 1 109 ? -1.635 1.784 0.164 1.00 94.94 109 ALA A C 1
ATOM 838 O O . ALA A 1 109 ? -2.068 2.641 0.937 1.00 94.94 109 ALA A O 1
ATOM 839 N N . LEU A 1 110 ? -1.296 2.079 -1.094 1.00 94.19 110 LEU A N 1
ATOM 840 C CA . LEU A 1 110 ? -1.467 3.417 -1.661 1.00 94.19 110 LEU A CA 1
ATOM 841 C C . LEU A 1 110 ? -2.930 3.750 -1.933 1.00 94.19 110 LEU A C 1
ATOM 843 O O . LEU A 1 110 ? -3.341 4.870 -1.644 1.00 94.19 110 LEU A O 1
ATOM 847 N N . PHE A 1 111 ? -3.717 2.792 -2.420 1.00 96.56 111 PHE A N 1
ATOM 848 C CA . PHE A 1 111 ? -5.148 2.976 -2.638 1.00 96.56 111 PHE A CA 1
ATOM 849 C C . PHE A 1 111 ? -5.881 3.265 -1.323 1.00 96.56 111 PHE A C 1
ATOM 851 O O . PHE A 1 111 ? -6.753 4.128 -1.279 1.00 96.56 111 PHE A O 1
ATOM 858 N N . LEU A 1 112 ? -5.485 2.601 -0.231 1.00 96.50 112 LEU A N 1
ATOM 859 C CA . LEU A 1 112 ? -6.024 2.864 1.102 1.00 96.50 112 LEU A CA 1
ATOM 860 C C . LEU A 1 112 ? -5.563 4.217 1.669 1.00 96.50 112 LEU A C 1
ATOM 862 O O . LEU A 1 112 ? -6.326 4.875 2.373 1.00 96.50 112 LEU A O 1
ATOM 866 N N . LYS A 1 113 ? -4.318 4.628 1.391 1.00 94.81 113 LYS A N 1
ATOM 867 C CA . LYS A 1 113 ? -3.734 5.870 1.920 1.00 94.81 113 LYS A CA 1
ATOM 868 C C . LYS A 1 113 ? -4.224 7.120 1.187 1.00 94.81 113 LYS A C 1
ATOM 870 O O . LYS A 1 113 ? -4.630 8.077 1.836 1.00 94.81 113 LYS A O 1
ATOM 875 N N . ASP A 1 114 ? -4.102 7.144 -0.137 1.00 94.44 114 ASP A N 1
ATOM 876 C CA . ASP A 1 114 ? -4.501 8.264 -0.991 1.00 94.44 114 ASP A CA 1
ATOM 877 C C . ASP A 1 114 ? -4.724 7.775 -2.437 1.00 94.44 114 ASP A C 1
ATOM 879 O O . ASP A 1 114 ? -3.799 7.792 -3.261 1.00 94.44 114 ASP A O 1
ATOM 883 N N . PRO A 1 115 ? -5.951 7.340 -2.775 1.00 95.75 115 PRO A N 1
ATOM 884 C CA . PRO A 1 115 ? -6.235 6.761 -4.081 1.00 95.75 115 PRO A CA 1
ATOM 885 C C . PRO A 1 115 ? -6.132 7.796 -5.206 1.00 95.75 115 PRO A C 1
ATOM 887 O O . PRO A 1 115 ? -5.815 7.437 -6.338 1.00 95.75 115 PRO A O 1
ATOM 890 N N . ARG A 1 116 ? -6.330 9.093 -4.927 1.00 95.06 116 ARG A N 1
ATOM 891 C CA . ARG A 1 116 ? -6.290 10.144 -5.958 1.00 95.06 116 ARG A CA 1
ATOM 892 C C . ARG A 1 116 ? -4.897 10.296 -6.557 1.00 95.06 116 ARG A C 1
ATOM 894 O O . ARG A 1 116 ? -4.776 10.505 -7.761 1.00 95.06 116 ARG A O 1
ATOM 901 N N . ARG A 1 117 ? -3.850 10.132 -5.744 1.00 91.38 117 ARG A N 1
ATOM 902 C CA . ARG A 1 117 ? -2.456 10.220 -6.206 1.00 91.38 117 ARG A CA 1
ATOM 903 C C . ARG A 1 117 ? -2.048 9.096 -7.154 1.00 91.38 117 ARG A C 1
ATOM 905 O O . ARG A 1 117 ? -1.132 9.290 -7.943 1.00 91.38 117 ARG A O 1
ATOM 912 N N . ILE A 1 118 ? -2.724 7.952 -7.094 1.00 94.06 118 ILE A N 1
ATOM 913 C CA . ILE A 1 118 ? -2.528 6.830 -8.022 1.00 94.06 118 ILE A CA 1
ATOM 914 C C . ILE A 1 118 ? -3.648 6.738 -9.064 1.00 94.06 118 ILE A C 1
ATOM 916 O O . ILE A 1 118 ? -3.932 5.658 -9.565 1.00 94.06 118 ILE A O 1
ATOM 920 N N . MET A 1 119 ? -4.332 7.847 -9.362 1.00 94.62 119 MET A N 1
ATOM 921 C CA . MET A 1 119 ? -5.439 7.894 -10.330 1.00 94.62 119 MET A CA 1
ATOM 922 C C . MET A 1 119 ? -6.584 6.901 -10.038 1.00 94.62 119 MET A C 1
ATOM 924 O O . MET A 1 119 ? -7.268 6.441 -10.947 1.00 94.62 119 MET A O 1
ATOM 928 N N . ASN A 1 120 ? -6.815 6.574 -8.764 1.00 96.44 120 ASN A N 1
ATOM 929 C CA . ASN A 1 120 ? -7.744 5.538 -8.299 1.00 96.44 120 ASN A CA 1
ATOM 930 C C . ASN A 1 120 ? -7.453 4.142 -8.883 1.00 96.44 120 ASN A C 1
ATOM 932 O O . ASN A 1 120 ? -8.367 3.331 -9.051 1.00 96.44 120 ASN A O 1
ATOM 936 N N . LEU A 1 121 ? -6.184 3.845 -9.179 1.00 95.94 121 LEU A N 1
ATOM 937 C CA . LEU A 1 121 ? -5.758 2.535 -9.652 1.00 95.94 121 LEU A CA 1
ATOM 938 C C . LEU A 1 121 ? -5.956 1.482 -8.554 1.00 95.94 121 LEU A C 1
ATOM 940 O O . LEU A 1 121 ? -5.292 1.504 -7.520 1.00 95.94 121 LEU A O 1
ATOM 944 N N . ARG A 1 122 ? -6.879 0.549 -8.795 1.00 95.88 122 ARG A N 1
ATOM 945 C CA . ARG A 1 122 ? -7.107 -0.625 -7.944 1.00 95.88 122 ARG A CA 1
ATOM 946 C C . ARG A 1 122 ? -6.252 -1.806 -8.399 1.00 95.88 122 ARG A C 1
ATOM 948 O O . ARG A 1 122 ? -5.805 -1.861 -9.546 1.00 95.88 122 ARG A O 1
ATOM 955 N N . ILE A 1 123 ? -6.066 -2.774 -7.505 1.00 96.12 123 ILE A N 1
ATOM 956 C CA . ILE A 1 123 ? -5.230 -3.952 -7.755 1.00 96.12 123 ILE A CA 1
ATOM 957 C C . ILE A 1 123 ? -5.729 -4.838 -8.903 1.00 96.12 123 ILE A C 1
ATOM 959 O O . ILE A 1 123 ? -4.935 -5.377 -9.671 1.00 96.12 123 ILE A O 1
ATOM 963 N N . ASP A 1 124 ? -7.034 -4.977 -9.080 1.00 97.25 124 ASP A N 1
ATOM 964 C CA . ASP A 1 124 ? -7.605 -5.711 -10.207 1.00 97.25 124 ASP A CA 1
ATOM 965 C C . ASP A 1 124 ? -7.320 -5.002 -11.535 1.00 97.25 124 ASP A C 1
ATOM 967 O O . ASP A 1 124 ? -6.863 -5.652 -12.472 1.00 97.25 124 ASP A O 1
ATOM 971 N N . SER A 1 125 ? -7.466 -3.675 -11.600 1.00 97.06 125 SER A N 1
ATOM 972 C CA . SER A 1 125 ? -7.076 -2.887 -12.777 1.00 97.06 125 SER A CA 1
ATOM 973 C C . SER A 1 125 ? -5.580 -3.010 -13.075 1.00 97.06 125 SER A C 1
ATOM 975 O O . SER A 1 125 ? -5.206 -3.262 -14.219 1.00 97.06 125 SER A O 1
ATOM 977 N N . LEU A 1 126 ? -4.718 -2.902 -12.057 1.00 96.75 126 LEU A N 1
ATOM 978 C CA . LEU A 1 126 ? -3.276 -3.123 -12.208 1.00 96.75 126 LEU A CA 1
ATOM 979 C C . LEU A 1 126 ? -2.982 -4.530 -12.753 1.00 96.75 126 LEU A C 1
ATOM 981 O O . LEU A 1 126 ? -2.192 -4.687 -13.681 1.00 96.75 126 LEU A O 1
ATOM 985 N N . SER A 1 127 ? -3.653 -5.552 -12.222 1.00 96.25 127 SER A N 1
ATOM 986 C CA . SER A 1 127 ? -3.492 -6.943 -12.659 1.00 96.25 127 SER A CA 1
ATOM 987 C C . SER A 1 127 ? -3.914 -7.141 -14.115 1.00 96.25 127 SER A C 1
ATOM 989 O O . SER A 1 127 ? -3.227 -7.840 -14.859 1.00 96.25 127 SER A O 1
ATOM 991 N N . GLN A 1 128 ? -5.004 -6.497 -14.538 1.00 97.19 128 GLN A N 1
ATOM 992 C CA . GLN A 1 128 ? -5.460 -6.513 -15.928 1.00 97.19 128 GLN A CA 1
ATOM 993 C C . GLN A 1 128 ? -4.467 -5.810 -16.855 1.00 97.19 128 GLN A C 1
ATOM 995 O O . GLN A 1 128 ? -4.103 -6.378 -17.879 1.00 97.19 128 GLN A O 1
ATOM 1000 N N . ILE A 1 129 ? -3.954 -4.631 -16.482 1.00 96.62 129 ILE A N 1
ATOM 1001 C CA . ILE A 1 129 ? -2.934 -3.916 -17.270 1.00 96.62 129 ILE A CA 1
ATOM 1002 C C . ILE A 1 129 ? -1.708 -4.804 -17.486 1.00 96.62 129 ILE A C 1
ATOM 1004 O O . ILE A 1 129 ? -1.239 -4.953 -18.614 1.00 96.62 129 ILE A O 1
ATOM 1008 N N . LEU A 1 130 ? -1.199 -5.432 -16.424 1.00 95.88 130 LEU A N 1
ATOM 1009 C CA . LEU A 1 130 ? -0.016 -6.282 -16.525 1.00 95.88 130 LEU A CA 1
ATOM 1010 C C . LEU A 1 130 ? -0.278 -7.530 -17.387 1.00 95.88 130 LEU A C 1
ATOM 1012 O O . LEU A 1 130 ? 0.616 -7.979 -18.103 1.00 95.88 130 LEU A O 1
ATOM 1016 N N . SER A 1 131 ? -1.473 -8.121 -17.302 1.00 96.06 131 SER A N 1
ATOM 1017 C CA . SER A 1 131 ? -1.842 -9.308 -18.087 1.00 96.06 131 SER A CA 1
ATOM 1018 C C . SER A 1 131 ? -2.078 -8.979 -19.562 1.00 96.06 131 SER A C 1
ATOM 1020 O O . SER A 1 131 ? -1.532 -9.663 -20.422 1.00 96.06 131 SER A O 1
ATOM 1022 N N . TYR A 1 132 ? -2.810 -7.906 -19.872 1.00 97.19 132 TYR A N 1
ATOM 1023 C CA . TYR A 1 132 ? -3.067 -7.488 -21.254 1.00 97.19 132 TYR A CA 1
ATOM 1024 C C . TYR A 1 132 ? -1.823 -6.965 -21.971 1.00 97.19 132 TYR A C 1
ATOM 1026 O O . TYR A 1 132 ? -1.706 -7.125 -23.181 1.00 97.19 132 TYR A O 1
ATOM 1034 N N . SER A 1 133 ? -0.871 -6.386 -21.239 1.00 95.88 133 SER A N 1
ATOM 1035 C CA . SER A 1 133 ? 0.419 -5.972 -21.807 1.00 95.88 133 SER A CA 1
ATOM 1036 C C . SER A 1 133 ? 1.372 -7.141 -22.082 1.00 95.88 133 SER A C 1
ATOM 1038 O O . SER A 1 133 ? 2.419 -6.922 -22.686 1.00 95.88 133 SER A O 1
ATOM 1040 N N . ASN A 1 134 ? 1.029 -8.368 -21.659 1.00 95.81 134 ASN A N 1
ATOM 1041 C CA . ASN A 1 134 ? 1.851 -9.572 -21.818 1.00 95.81 134 ASN A CA 1
ATOM 1042 C C . ASN A 1 134 ? 3.310 -9.373 -21.357 1.00 95.81 134 ASN A C 1
ATOM 1044 O O . ASN A 1 134 ? 4.258 -9.861 -21.970 1.00 95.81 134 ASN A O 1
ATOM 1048 N N . VAL A 1 135 ? 3.500 -8.606 -20.281 1.00 95.62 135 VAL A N 1
ATOM 1049 C CA . VAL A 1 135 ? 4.837 -8.285 -19.775 1.00 95.62 135 VAL A CA 1
ATOM 1050 C C . VAL A 1 135 ? 5.454 -9.534 -19.162 1.00 95.62 135 VAL A C 1
ATOM 1052 O O . VAL A 1 135 ? 4.900 -10.126 -18.237 1.00 95.62 135 VAL A O 1
ATOM 1055 N N . CYS A 1 136 ? 6.631 -9.909 -19.645 1.00 95.06 136 CYS A N 1
ATOM 1056 C CA . CYS A 1 136 ? 7.382 -11.059 -19.158 1.00 95.06 136 CYS A CA 1
ATOM 1057 C C . CYS A 1 136 ? 8.890 -10.772 -19.141 1.00 95.06 136 CYS A C 1
ATOM 1059 O O . CYS A 1 136 ? 9.361 -9.789 -19.722 1.00 95.06 136 CYS A O 1
ATOM 1061 N N . ALA A 1 137 ? 9.656 -11.629 -18.468 1.00 96.62 137 ALA A N 1
ATOM 1062 C CA . ALA A 1 137 ? 11.113 -11.553 -18.452 1.00 96.62 137 ALA A CA 1
ATOM 1063 C C . ALA A 1 137 ? 11.690 -11.497 -19.882 1.00 96.62 137 ALA A C 1
ATOM 1065 O O . ALA A 1 137 ? 11.318 -12.287 -20.746 1.00 96.62 137 ALA A O 1
ATOM 1066 N N . GLY A 1 138 ? 12.598 -10.551 -20.127 1.00 95.81 138 GLY A N 1
ATOM 1067 C CA . GLY A 1 138 ? 13.226 -10.317 -21.433 1.00 95.81 138 GLY A CA 1
ATOM 1068 C C . GLY A 1 138 ? 12.476 -9.331 -22.335 1.00 95.81 138 GLY A C 1
ATOM 1069 O O . GLY A 1 138 ? 13.008 -8.938 -23.373 1.00 95.81 138 GLY A O 1
ATOM 1070 N N . SER A 1 139 ? 11.284 -8.880 -21.933 1.00 95.44 139 SER A N 1
ATOM 1071 C CA . SER A 1 139 ? 10.505 -7.889 -22.684 1.00 95.44 139 SER A CA 1
ATOM 1072 C C . SER A 1 139 ? 11.208 -6.525 -22.750 1.00 95.44 139 SER A C 1
ATOM 1074 O O . SER A 1 139 ? 11.974 -6.151 -21.861 1.00 95.44 139 SER A O 1
ATOM 1076 N N . LYS A 1 140 ? 10.923 -5.746 -23.798 1.00 96.50 140 LYS A N 1
ATOM 1077 C CA . LYS A 1 140 ? 11.239 -4.312 -23.854 1.00 96.50 140 LYS A CA 1
ATOM 1078 C C . LYS A 1 140 ? 9.930 -3.542 -23.789 1.00 96.50 140 LYS A C 1
ATOM 1080 O O . LYS A 1 140 ? 9.151 -3.587 -24.735 1.00 96.50 140 LYS A O 1
ATOM 1085 N N . VAL A 1 141 ? 9.673 -2.899 -22.658 1.00 96.50 141 VAL A N 1
ATOM 1086 C CA . VAL A 1 141 ? 8.377 -2.285 -22.349 1.00 96.50 141 VAL A CA 1
ATOM 1087 C C . VAL A 1 141 ? 8.551 -0.781 -22.246 1.00 96.50 141 VAL A C 1
ATOM 1089 O O . VAL A 1 141 ? 9.516 -0.310 -21.653 1.00 96.50 141 VAL A O 1
ATOM 1092 N N . MET A 1 142 ? 7.608 -0.029 -22.799 1.00 95.31 142 MET A N 1
ATOM 1093 C CA . MET A 1 142 ? 7.510 1.413 -22.612 1.00 95.31 142 MET A CA 1
ATOM 1094 C C . MET A 1 142 ? 6.319 1.704 -21.705 1.00 95.31 142 MET A C 1
ATOM 1096 O O . MET A 1 142 ? 5.236 1.160 -21.912 1.00 95.31 142 MET A O 1
ATOM 1100 N N . VAL A 1 143 ? 6.522 2.542 -20.693 1.00 94.38 143 VAL A N 1
ATOM 1101 C CA . VAL A 1 143 ? 5.479 2.926 -19.743 1.00 94.38 143 VAL A CA 1
ATOM 1102 C C . VAL A 1 143 ? 5.448 4.439 -19.605 1.00 94.38 143 VAL A C 1
ATOM 1104 O O . VAL A 1 143 ? 6.472 5.071 -19.373 1.00 94.38 143 VAL A O 1
ATOM 1107 N N . TYR A 1 144 ? 4.261 5.017 -19.746 1.00 93.12 144 TYR A N 1
ATOM 1108 C CA . TYR A 1 144 ? 3.981 6.396 -19.371 1.00 93.12 144 TYR A CA 1
ATOM 1109 C C . TYR A 1 144 ? 2.888 6.363 -18.313 1.00 93.12 144 TYR A C 1
ATOM 1111 O O . TYR A 1 144 ? 1.796 5.850 -18.559 1.00 93.12 144 TYR A O 1
ATOM 1119 N N . GLU A 1 145 ? 3.192 6.856 -17.116 1.00 91.31 145 GLU A N 1
ATOM 1120 C CA . GLU A 1 145 ? 2.253 6.819 -16.003 1.00 91.31 145 GLU A CA 1
ATOM 1121 C C . GLU A 1 145 ? 2.241 8.121 -15.205 1.00 91.31 145 GLU A C 1
ATOM 1123 O O . GLU A 1 145 ? 3.222 8.856 -15.127 1.00 91.31 145 GLU A O 1
ATOM 1128 N N . SER A 1 146 ? 1.112 8.360 -14.544 1.00 90.06 146 SER A N 1
ATOM 1129 C CA . SER A 1 146 ? 0.964 9.358 -13.480 1.00 90.06 146 SER A CA 1
ATOM 1130 C C . SER A 1 146 ? 0.497 8.712 -12.167 1.00 90.06 146 SER A C 1
ATOM 1132 O O . SER A 1 146 ? -0.078 9.377 -11.313 1.00 90.06 146 SER A O 1
ATOM 1134 N N . CYS A 1 147 ? 0.754 7.408 -11.984 1.00 92.00 147 CYS A N 1
ATOM 1135 C CA . CYS A 1 147 ? 0.322 6.618 -10.822 1.00 92.00 147 CYS A CA 1
ATOM 1136 C C . CYS A 1 147 ? 1.418 6.494 -9.752 1.00 92.00 147 CYS A C 1
ATOM 1138 O O . CYS A 1 147 ? 1.590 5.443 -9.138 1.00 92.00 147 CYS A O 1
ATOM 1140 N N . MET A 1 148 ? 2.194 7.561 -9.542 1.00 91.31 148 MET A N 1
ATOM 1141 C CA . MET A 1 148 ? 3.331 7.584 -8.616 1.00 91.31 148 MET A CA 1
ATOM 1142 C C . MET A 1 148 ? 4.364 6.463 -8.825 1.00 91.31 148 MET A C 1
ATOM 1144 O O . MET A 1 148 ? 5.047 6.118 -7.873 1.00 91.31 148 MET A O 1
ATOM 1148 N N . GLY A 1 149 ? 4.537 5.888 -10.017 1.00 92.19 149 GLY A N 1
ATOM 1149 C CA . GLY A 1 149 ? 5.559 4.853 -10.233 1.00 92.19 149 GLY A CA 1
ATOM 1150 C C . GLY A 1 149 ? 5.125 3.446 -9.829 1.00 92.19 149 GLY A C 1
ATOM 1151 O O . GLY A 1 149 ? 5.952 2.533 -9.812 1.00 92.19 149 GLY A O 1
ATOM 1152 N N . VAL A 1 150 ? 3.850 3.258 -9.467 1.00 94.88 150 VAL A N 1
ATOM 1153 C CA . VAL A 1 150 ? 3.297 1.941 -9.121 1.00 94.88 150 VAL A CA 1
ATOM 1154 C C . VAL A 1 150 ? 3.356 1.010 -10.324 1.00 94.88 150 VAL A C 1
ATOM 1156 O O . VAL A 1 150 ? 3.692 -0.164 -10.161 1.00 94.88 150 VAL A O 1
ATOM 1159 N N . LEU A 1 151 ? 3.076 1.522 -11.526 1.00 95.38 151 LEU A N 1
ATOM 1160 C CA . LEU A 1 151 ? 3.078 0.697 -12.727 1.00 95.38 151 LEU A CA 1
ATOM 1161 C C . LEU A 1 151 ? 4.508 0.294 -13.107 1.00 95.38 151 LEU A C 1
ATOM 1163 O O . LEU A 1 151 ? 4.770 -0.882 -13.332 1.00 95.38 151 LEU A O 1
ATOM 1167 N N . THR A 1 152 ? 5.453 1.230 -13.066 1.00 95.31 152 THR A N 1
ATOM 1168 C CA . THR A 1 152 ? 6.884 1.002 -13.313 1.00 95.31 152 THR A CA 1
ATOM 1169 C C . THR A 1 152 ? 7.464 -0.001 -12.320 1.00 95.31 152 THR A C 1
ATOM 1171 O O . THR A 1 152 ? 8.140 -0.945 -12.725 1.00 95.31 152 THR A O 1
ATOM 1174 N N . GLY A 1 153 ? 7.156 0.141 -11.026 1.00 95.25 153 GLY A N 1
ATOM 1175 C CA . GLY A 1 153 ? 7.575 -0.819 -10.001 1.00 95.25 153 GLY A CA 1
ATOM 1176 C C . GLY A 1 153 ? 6.967 -2.210 -10.207 1.00 95.25 153 GLY A C 1
ATOM 1177 O O . GLY A 1 153 ? 7.656 -3.219 -10.052 1.00 95.25 153 GLY A O 1
ATOM 1178 N N . ALA A 1 154 ? 5.697 -2.285 -10.614 1.00 96.06 154 ALA A N 1
ATOM 1179 C CA . ALA A 1 154 ? 5.032 -3.551 -10.904 1.00 96.06 154 ALA A CA 1
ATOM 1180 C C . ALA A 1 154 ? 5.598 -4.250 -12.151 1.00 96.06 154 ALA A C 1
ATOM 1182 O O . ALA A 1 154 ? 5.766 -5.471 -12.142 1.00 96.06 154 ALA A O 1
ATOM 1183 N N . LEU A 1 155 ? 5.937 -3.488 -13.195 1.00 96.44 155 LEU A N 1
ATOM 1184 C CA . LEU A 1 155 ? 6.636 -3.985 -14.381 1.00 96.44 155 LEU A CA 1
ATOM 1185 C C . LEU A 1 155 ? 8.026 -4.513 -14.012 1.00 96.44 155 LEU A C 1
ATOM 1187 O O . LEU A 1 155 ? 8.370 -5.629 -14.396 1.00 96.44 155 LEU A O 1
ATOM 1191 N N . ALA A 1 156 ? 8.783 -3.761 -13.207 1.00 95.81 156 ALA A N 1
ATOM 1192 C CA . ALA A 1 156 ? 10.110 -4.166 -12.747 1.00 95.81 156 ALA A CA 1
ATOM 1193 C C . ALA A 1 156 ? 10.062 -5.489 -11.967 1.00 95.81 156 ALA A C 1
ATOM 1195 O O . ALA A 1 156 ? 10.799 -6.413 -12.308 1.00 95.81 156 ALA A O 1
ATOM 1196 N N . GLN A 1 157 ? 9.135 -5.625 -11.009 1.00 95.06 157 GLN A N 1
ATOM 1197 C CA . GLN A 1 157 ? 8.944 -6.881 -10.269 1.00 95.06 157 GLN A CA 1
ATOM 1198 C C . GLN A 1 157 ? 8.510 -8.048 -11.165 1.00 95.06 157 GLN A C 1
ATOM 1200 O O . GLN A 1 157 ? 8.930 -9.181 -10.942 1.00 95.06 157 GLN A O 1
ATOM 1205 N N . ARG A 1 158 ? 7.663 -7.807 -12.175 1.00 95.62 158 ARG A N 1
ATOM 1206 C CA . ARG A 1 158 ? 7.204 -8.862 -13.096 1.00 95.62 158 ARG A CA 1
ATOM 1207 C C . ARG A 1 158 ? 8.308 -9.323 -14.052 1.00 95.62 158 ARG A C 1
ATOM 1209 O O . ARG A 1 158 ? 8.349 -10.500 -14.400 1.00 95.62 158 ARG A O 1
ATOM 1216 N N . MET A 1 159 ? 9.189 -8.419 -14.474 1.00 96.00 159 MET A N 1
ATOM 1217 C CA . MET A 1 159 ? 10.307 -8.726 -15.373 1.00 96.00 159 MET A CA 1
ATOM 1218 C C . MET A 1 159 ? 11.532 -9.292 -14.643 1.00 96.00 159 MET A C 1
ATOM 1220 O O . MET A 1 159 ? 12.370 -9.934 -15.275 1.00 96.00 159 MET A O 1
ATOM 1224 N N . GLY A 1 160 ? 11.655 -9.062 -13.331 1.00 95.38 160 GLY A N 1
ATOM 1225 C CA . GLY A 1 160 ? 12.722 -9.626 -12.500 1.00 95.38 160 GLY A CA 1
ATOM 1226 C C . GLY A 1 160 ? 14.131 -9.188 -12.914 1.00 95.38 160 GLY A C 1
ATOM 1227 O O . GLY A 1 160 ? 15.085 -9.936 -12.728 1.00 95.38 160 GLY A O 1
ATOM 1228 N N . GLY A 1 161 ? 14.266 -8.010 -13.533 1.00 95.31 161 GLY A N 1
ATOM 1229 C CA . GLY A 1 161 ? 15.543 -7.480 -14.028 1.00 95.31 161 GLY A CA 1
ATOM 1230 C C . GLY A 1 161 ? 15.980 -7.995 -15.404 1.00 95.31 161 GLY A C 1
ATOM 1231 O O . GLY A 1 161 ? 17.017 -7.568 -15.907 1.00 95.31 161 GLY A O 1
ATOM 1232 N N . TYR A 1 162 ? 15.195 -8.864 -16.044 1.00 96.75 162 TYR A N 1
ATOM 1233 C CA . TYR A 1 162 ? 15.457 -9.337 -17.402 1.00 96.75 162 TYR A CA 1
ATOM 1234 C C . TYR A 1 162 ? 14.685 -8.491 -18.416 1.00 96.75 162 TYR A C 1
ATOM 1236 O O . TYR A 1 162 ? 13.455 -8.468 -18.402 1.00 96.75 162 TYR A O 1
ATOM 1244 N N . GLY A 1 163 ? 15.398 -7.840 -19.336 1.00 95.81 163 GLY A N 1
ATOM 1245 C CA . GLY A 1 163 ? 14.811 -6.951 -20.342 1.00 95.81 163 GLY A CA 1
ATOM 1246 C C . GLY A 1 163 ? 15.046 -5.475 -20.026 1.00 95.81 163 GLY A C 1
ATOM 1247 O O . GLY A 1 163 ? 16.009 -5.127 -19.342 1.00 95.81 163 GLY A O 1
ATOM 1248 N N . GLN A 1 164 ? 14.206 -4.596 -20.573 1.00 96.38 164 GLN A N 1
ATOM 1249 C CA . GLN A 1 164 ? 14.332 -3.144 -20.396 1.00 96.38 164 GLN A CA 1
ATOM 1250 C C . GLN A 1 164 ? 12.961 -2.484 -20.239 1.00 96.38 164 GLN A C 1
ATOM 1252 O O . GLN A 1 164 ? 12.033 -2.792 -20.985 1.00 96.38 164 GLN A O 1
ATOM 1257 N N . ILE A 1 165 ? 12.858 -1.548 -19.298 1.00 96.44 165 ILE A N 1
ATOM 1258 C CA . ILE A 1 165 ? 11.665 -0.732 -19.064 1.00 96.44 165 ILE A CA 1
ATOM 1259 C C . ILE A 1 165 ? 12.025 0.717 -19.374 1.00 96.44 165 ILE A C 1
ATOM 1261 O O . ILE A 1 165 ? 12.834 1.319 -18.675 1.00 96.44 165 ILE A O 1
ATOM 1265 N N . LEU A 1 166 ? 11.427 1.280 -20.418 1.00 95.38 166 LEU A N 1
ATOM 1266 C CA . LEU A 1 166 ? 11.519 2.693 -20.765 1.00 95.38 166 LEU A CA 1
ATOM 1267 C C . LEU A 1 166 ? 10.396 3.439 -20.039 1.00 95.38 166 LEU A C 1
ATOM 1269 O O . LEU A 1 166 ? 9.256 3.462 -20.501 1.00 95.38 166 LEU A O 1
ATOM 1273 N N . SER A 1 167 ? 10.715 4.009 -18.878 1.00 94.31 167 SER A N 1
ATOM 1274 C CA . SER A 1 167 ? 9.780 4.791 -18.075 1.00 94.31 167 SER A CA 1
ATOM 1275 C C . SER A 1 167 ? 9.810 6.253 -18.495 1.00 94.31 167 SER A C 1
ATOM 1277 O O . SER A 1 167 ? 10.758 6.990 -18.205 1.00 94.31 167 SER A O 1
ATOM 1279 N N . ILE A 1 168 ? 8.738 6.675 -19.153 1.00 94.06 168 ILE A N 1
ATOM 1280 C CA . ILE A 1 168 ? 8.559 8.035 -19.631 1.00 94.06 168 ILE A CA 1
ATOM 1281 C C . ILE A 1 168 ? 8.040 8.906 -18.491 1.00 94.06 168 ILE A C 1
ATOM 1283 O O . ILE A 1 168 ? 7.053 8.571 -17.835 1.00 94.06 168 ILE A O 1
ATOM 1287 N N . TYR A 1 169 ? 8.680 10.053 -18.287 1.00 92.69 169 TYR A N 1
ATOM 1288 C CA . TYR A 1 169 ? 8.229 11.067 -17.341 1.00 92.69 169 TYR A CA 1
ATOM 1289 C C . TYR A 1 169 ? 8.020 12.418 -18.028 1.00 92.69 169 TYR A C 1
ATOM 1291 O O . TYR A 1 169 ? 8.648 12.750 -19.036 1.00 92.69 169 TYR A O 1
ATOM 1299 N N . SER A 1 170 ? 7.118 13.212 -17.462 1.00 89.06 170 SER A N 1
ATOM 1300 C CA . SER A 1 170 ? 6.902 14.611 -17.828 1.00 89.06 170 SER A CA 1
ATOM 1301 C C . SER A 1 170 ? 7.394 15.526 -16.708 1.00 89.06 170 SER A C 1
ATOM 1303 O O . SER A 1 170 ? 7.169 15.237 -15.532 1.00 89.06 170 SER A O 1
ATOM 1305 N N . GLY A 1 171 ? 8.031 16.639 -17.071 1.00 87.56 171 GLY A N 1
ATOM 1306 C CA . GLY A 1 171 ? 8.628 17.589 -16.130 1.00 87.56 171 GLY A CA 1
ATOM 1307 C C . GLY A 1 171 ? 10.148 17.448 -16.047 1.00 87.56 171 GLY A C 1
ATOM 1308 O O . GLY A 1 171 ? 10.754 16.684 -16.784 1.00 87.56 171 GLY A O 1
ATOM 1309 N N . GLN A 1 172 ? 10.775 18.195 -15.139 1.00 86.50 172 GLN A N 1
ATOM 1310 C CA . GLN A 1 172 ? 12.242 18.283 -15.072 1.00 86.50 172 GLN A CA 1
ATOM 1311 C C . GLN A 1 172 ? 12.913 16.965 -14.645 1.00 86.50 172 GLN A C 1
ATOM 1313 O O . GLN A 1 172 ? 14.006 16.649 -15.102 1.00 86.50 172 GLN A O 1
ATOM 1318 N N . GLN A 1 173 ? 12.254 16.177 -13.790 1.00 86.19 173 GLN A N 1
ATOM 1319 C CA . GLN A 1 173 ? 12.770 14.907 -13.274 1.00 86.19 173 GLN A CA 1
ATOM 1320 C C . GLN A 1 173 ? 11.635 13.895 -13.052 1.00 86.19 173 GLN A C 1
ATOM 1322 O O . GLN A 1 173 ? 10.487 14.314 -12.856 1.00 86.19 173 GLN A O 1
ATOM 1327 N N . PRO A 1 174 ? 11.925 12.581 -13.019 1.00 85.50 174 PRO A N 1
ATOM 1328 C CA . PRO A 1 174 ? 10.930 11.574 -12.673 1.00 85.50 174 PRO A CA 1
ATOM 1329 C C . PRO A 1 174 ? 10.386 11.817 -11.259 1.00 85.50 174 PRO A C 1
ATOM 1331 O O . PRO A 1 174 ? 11.109 11.733 -10.268 1.00 85.50 174 PRO A O 1
ATOM 1334 N N . SER A 1 175 ? 9.092 12.118 -11.146 1.00 78.06 175 SER A N 1
ATOM 1335 C CA . SER A 1 175 ? 8.454 12.474 -9.868 1.00 78.06 175 SER A CA 1
ATOM 1336 C C . SER A 1 175 ? 8.220 11.281 -8.932 1.00 78.06 175 SER A C 1
ATOM 1338 O O . SER A 1 175 ? 7.779 11.459 -7.797 1.00 78.06 175 SER A O 1
ATOM 1340 N N . PHE A 1 176 ? 8.508 10.062 -9.391 1.00 81.12 176 PHE A N 1
ATOM 1341 C CA . PHE A 1 176 ? 8.132 8.821 -8.720 1.00 81.12 176 PHE A CA 1
ATOM 1342 C C . PHE A 1 176 ? 9.297 7.886 -8.360 1.00 81.12 176 PHE A C 1
ATOM 1344 O O . PHE A 1 176 ? 9.074 6.749 -7.943 1.00 81.12 176 PHE A O 1
ATOM 1351 N N . THR A 1 177 ? 10.540 8.367 -8.414 1.00 81.38 177 THR A N 1
ATOM 1352 C CA . THR A 1 177 ? 11.733 7.591 -8.022 1.00 81.38 177 THR A CA 1
ATOM 1353 C C . THR A 1 177 ? 11.678 7.124 -6.561 1.00 81.38 177 THR A C 1
ATOM 1355 O O . THR A 1 177 ? 12.026 5.986 -6.257 1.00 81.38 177 THR A O 1
ATOM 1358 N N . ASP A 1 178 ? 11.144 7.954 -5.655 1.00 86.00 178 ASP A N 1
ATOM 1359 C CA . ASP A 1 178 ? 10.937 7.598 -4.239 1.00 86.00 178 ASP A CA 1
ATOM 1360 C C . ASP A 1 178 ? 9.937 6.439 -4.054 1.00 86.00 178 ASP A C 1
ATOM 1362 O O . ASP A 1 178 ? 9.955 5.716 -3.056 1.00 86.00 178 ASP A O 1
ATOM 1366 N N . MET A 1 179 ? 9.032 6.233 -5.013 1.00 87.94 179 MET A N 1
ATOM 1367 C CA . MET A 1 179 ? 8.101 5.115 -4.944 1.00 87.94 179 MET A CA 1
ATOM 1368 C C . MET A 1 179 ? 8.772 3.789 -5.291 1.00 87.94 179 MET A C 1
ATOM 1370 O O . MET A 1 179 ? 8.511 2.799 -4.611 1.00 87.94 179 MET A O 1
ATOM 1374 N N . LEU A 1 180 ? 9.676 3.769 -6.277 1.00 89.62 180 LEU A N 1
ATOM 1375 C CA . LEU A 1 180 ? 10.443 2.565 -6.620 1.00 89.62 180 LEU A CA 1
ATOM 1376 C C . LEU A 1 180 ? 11.278 2.071 -5.429 1.00 89.62 180 LEU A C 1
ATOM 1378 O O . LEU A 1 180 ? 11.368 0.865 -5.207 1.00 89.62 180 LEU A O 1
ATOM 1382 N N . GLY A 1 181 ? 11.788 2.983 -4.593 1.00 89.50 181 GLY A N 1
ATOM 1383 C CA . GLY A 1 181 ? 12.450 2.622 -3.335 1.00 89.50 181 GLY A CA 1
ATOM 1384 C C . GLY A 1 181 ? 11.559 1.797 -2.393 1.00 89.50 181 GLY A C 1
ATOM 1385 O O . GLY A 1 181 ? 12.034 0.870 -1.739 1.00 89.50 181 GLY A O 1
ATOM 1386 N N . LYS A 1 182 ? 10.242 2.048 -2.377 1.00 90.56 182 LYS A N 1
ATOM 1387 C CA . LYS A 1 182 ? 9.281 1.305 -1.537 1.00 90.56 182 LYS A CA 1
ATOM 1388 C C . LYS A 1 182 ? 8.977 -0.101 -2.060 1.00 90.56 182 LYS A C 1
ATOM 1390 O O . LYS A 1 182 ? 8.532 -0.945 -1.283 1.00 90.56 182 LYS A O 1
ATOM 1395 N N . PHE A 1 183 ? 9.230 -0.374 -3.342 1.00 93.12 1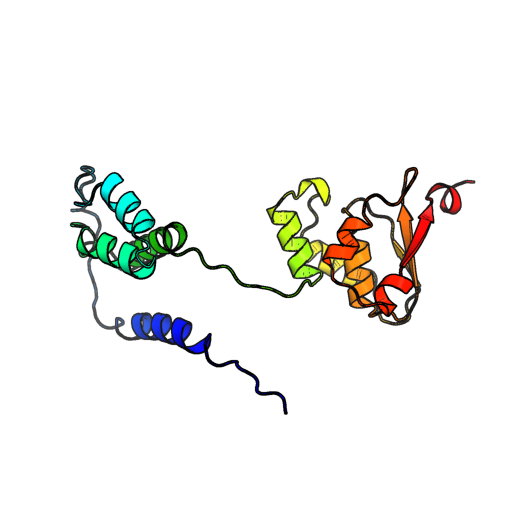83 PHE A N 1
ATOM 1396 C CA . PHE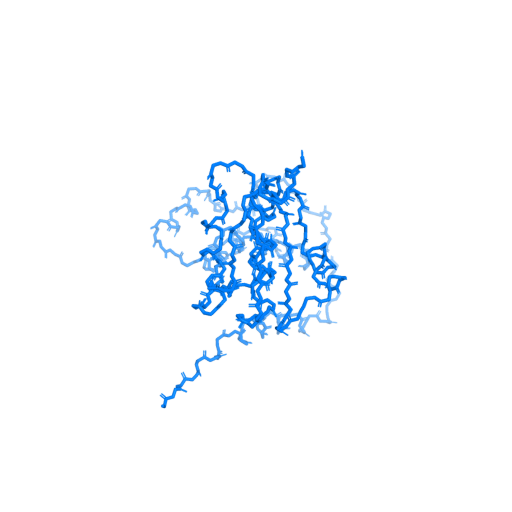 A 1 183 ? 9.104 -1.718 -3.916 1.00 93.12 183 PHE A CA 1
ATOM 1397 C C . PHE A 1 183 ? 10.235 -2.662 -3.482 1.00 93.12 183 PHE A C 1
ATOM 1399 O O . PHE A 1 183 ? 10.108 -3.869 -3.689 1.00 93.12 183 PHE A O 1
ATOM 1406 N N . ASN A 1 184 ? 11.302 -2.137 -2.862 1.00 92.62 184 ASN A N 1
ATOM 1407 C CA . ASN A 1 184 ? 12.480 -2.902 -2.449 1.00 92.62 184 ASN A CA 1
ATOM 1408 C C . ASN A 1 184 ? 13.035 -3.774 -3.593 1.00 92.62 184 ASN A C 1
ATOM 1410 O O . ASN A 1 184 ? 13.260 -4.975 -3.432 1.00 92.62 184 ASN A O 1
ATOM 1414 N N . LEU A 1 185 ? 13.168 -3.162 -4.773 1.00 93.75 185 LEU A N 1
ATOM 1415 C CA . LEU A 1 185 ? 13.662 -3.817 -5.980 1.00 93.75 185 LEU A CA 1
ATOM 1416 C C . LEU A 1 185 ? 15.127 -4.238 -5.813 1.00 93.75 185 LEU A C 1
ATOM 1418 O O . LEU A 1 185 ? 15.933 -3.536 -5.199 1.00 93.75 185 LEU A O 1
ATOM 1422 N N . THR A 1 186 ? 15.484 -5.365 -6.414 1.00 94.94 186 THR A N 1
ATOM 1423 C CA . THR A 1 186 ? 16.867 -5.826 -6.542 1.00 94.94 186 THR A CA 1
ATOM 1424 C C . THR A 1 186 ? 17.690 -4.876 -7.415 1.00 94.94 186 THR A C 1
ATOM 1426 O O . THR A 1 186 ? 17.168 -4.036 -8.153 1.00 94.94 186 THR A O 1
ATOM 1429 N N . PHE A 1 187 ? 19.014 -5.014 -7.363 1.00 94.88 187 PHE A N 1
ATOM 1430 C CA . PHE A 1 187 ? 19.917 -4.229 -8.205 1.00 94.88 187 PHE A CA 1
ATOM 1431 C C . PHE A 1 187 ? 19.625 -4.408 -9.706 1.00 94.88 187 PHE A C 1
ATOM 1433 O O . PHE A 1 187 ? 19.571 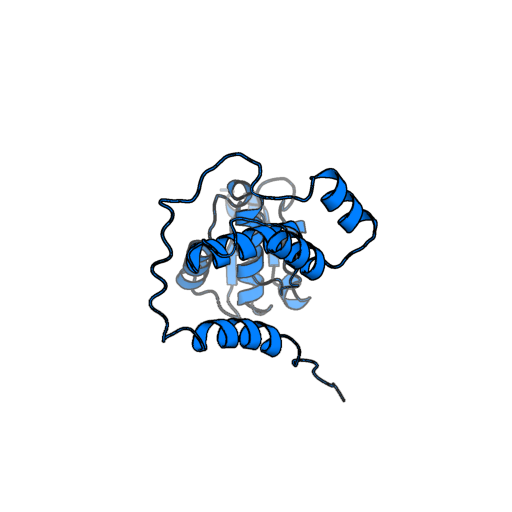-3.426 -10.445 1.00 94.88 187 PHE A O 1
ATOM 1440 N N . ALA A 1 188 ? 19.365 -5.646 -10.141 1.00 95.31 188 ALA A N 1
ATOM 1441 C CA . ALA A 1 188 ? 19.038 -5.954 -11.532 1.00 95.31 188 ALA A CA 1
ATOM 1442 C C . ALA A 1 188 ? 17.715 -5.303 -11.973 1.00 95.31 188 ALA A C 1
ATOM 1444 O O . ALA A 1 188 ? 17.652 -4.683 -13.034 1.00 95.31 188 ALA A O 1
ATOM 1445 N N . GLU A 1 189 ? 16.675 -5.378 -11.137 1.00 95.38 189 GLU A N 1
ATOM 1446 C CA . GLU A 1 189 ? 15.385 -4.732 -11.406 1.00 95.38 189 GLU A CA 1
ATOM 1447 C C . GLU A 1 189 ? 15.527 -3.208 -11.508 1.00 95.38 189 GLU A C 1
ATOM 1449 O O . GLU A 1 189 ? 15.017 -2.616 -12.456 1.00 95.38 189 GLU A O 1
ATOM 1454 N N . ASN A 1 190 ? 16.283 -2.571 -10.607 1.00 93.62 190 ASN A N 1
ATOM 1455 C CA . ASN A 1 190 ? 16.521 -1.125 -10.669 1.00 93.62 190 ASN A CA 1
ATOM 1456 C C . ASN A 1 190 ? 17.259 -0.703 -11.949 1.00 93.62 190 ASN A C 1
ATOM 1458 O O . ASN A 1 190 ? 16.885 0.283 -12.576 1.00 93.62 190 ASN A O 1
ATOM 1462 N N . ILE A 1 191 ? 18.284 -1.452 -12.371 1.00 94.25 191 ILE A N 1
ATOM 1463 C CA . ILE A 1 191 ? 19.057 -1.132 -13.585 1.00 94.25 191 ILE A CA 1
ATOM 1464 C C . ILE A 1 191 ? 18.231 -1.286 -14.863 1.00 94.25 191 ILE A C 1
ATOM 1466 O O . ILE A 1 191 ? 18.497 -0.582 -15.849 1.00 94.25 191 ILE A O 1
ATOM 1470 N N . SER A 1 192 ? 17.253 -2.197 -14.852 1.00 95.12 192 SER A N 1
ATOM 1471 C CA . SER A 1 192 ? 16.369 -2.448 -15.992 1.00 95.12 192 SER A CA 1
ATOM 1472 C C . SER A 1 192 ? 15.461 -1.256 -16.320 1.00 95.12 192 SER A C 1
ATOM 1474 O O . SER A 1 192 ? 15.046 -1.114 -17.471 1.00 95.12 192 SER A O 1
ATOM 1476 N N . VAL A 1 193 ? 15.206 -0.369 -15.348 1.00 95.00 193 VAL A N 1
ATOM 1477 C CA . VAL A 1 193 ? 14.420 0.855 -15.535 1.00 95.00 193 VAL A CA 1
ATOM 1478 C C . VAL A 1 193 ? 15.309 1.963 -16.096 1.00 95.00 193 VAL A C 1
ATOM 1480 O O . VAL A 1 193 ? 16.297 2.376 -15.488 1.00 95.00 193 VAL A O 1
ATOM 1483 N N . LYS A 1 194 ? 14.947 2.464 -17.276 1.00 93.81 194 LYS A N 1
ATOM 1484 C CA . LYS A 1 194 ? 15.560 3.618 -17.933 1.00 93.81 194 LYS A CA 1
ATOM 1485 C C . LYS A 1 194 ? 14.555 4.754 -17.986 1.00 93.81 194 LYS A C 1
ATOM 1487 O O . LYS A 1 194 ? 13.410 4.559 -18.381 1.00 93.81 194 LYS A O 1
ATOM 1492 N N . TRP A 1 195 ? 15.001 5.934 -17.586 1.00 93.00 195 TRP A N 1
ATOM 1493 C CA . TRP A 1 195 ? 14.182 7.136 -17.550 1.00 93.00 195 TRP A CA 1
ATOM 1494 C C . TRP A 1 195 ? 14.303 7.875 -18.870 1.00 93.00 195 TRP A C 1
ATOM 1496 O O . TRP A 1 195 ? 15.417 8.120 -19.325 1.00 93.00 195 TRP A O 1
ATOM 1506 N N . LEU A 1 196 ? 13.166 8.221 -19.462 1.00 92.81 196 LEU A N 1
ATOM 1507 C CA . LEU A 1 196 ? 13.115 8.939 -20.728 1.00 92.81 196 LEU A CA 1
ATOM 1508 C C . LEU A 1 196 ? 12.204 10.155 -20.589 1.00 92.81 196 LEU A C 1
ATOM 1510 O O . LEU A 1 196 ? 11.084 10.044 -20.084 1.00 92.81 196 LEU A O 1
ATOM 1514 N N . HIS A 1 197 ? 12.675 11.328 -21.001 1.00 93.06 197 HIS A N 1
ATOM 1515 C CA . HIS A 1 197 ? 11.844 12.523 -20.937 1.00 93.06 197 HIS A CA 1
ATOM 1516 C C . HIS A 1 197 ? 10.801 12.483 -22.061 1.00 93.06 197 HIS A C 1
ATOM 1518 O O . HIS A 1 197 ? 11.127 12.217 -23.213 1.00 93.06 197 HIS A O 1
ATOM 1524 N N . SER A 1 198 ? 9.541 12.787 -21.745 1.00 92.12 198 SER A N 1
ATOM 1525 C CA . SER A 1 198 ? 8.431 12.799 -22.718 1.00 92.12 198 SER A CA 1
ATOM 1526 C C . SER A 1 198 ? 8.714 13.629 -23.976 1.00 92.12 198 SER A C 1
ATOM 1528 O O . SER A 1 198 ? 8.333 13.225 -25.071 1.00 92.12 198 SER A O 1
ATOM 1530 N N . GLY A 1 199 ? 9.444 14.739 -23.844 1.00 90.56 199 GLY A N 1
ATOM 1531 C CA . GLY A 1 199 ? 9.865 15.558 -24.982 1.00 90.56 199 GLY A CA 1
ATOM 1532 C C . GLY A 1 199 ? 10.774 14.822 -25.971 1.00 90.56 199 GLY A C 1
ATOM 1533 O O . GLY A 1 199 ? 10.680 15.082 -27.159 1.00 90.56 199 GLY A O 1
ATOM 1534 N N . GLU A 1 200 ? 11.597 13.868 -25.535 1.00 88.25 200 GLU A N 1
ATOM 1535 C CA . GLU A 1 200 ? 12.462 13.086 -26.438 1.00 88.25 200 GLU A CA 1
ATOM 1536 C C . GLU A 1 200 ? 11.684 12.020 -27.222 1.00 88.25 200 GLU A C 1
ATOM 1538 O O . GLU A 1 200 ? 12.145 11.550 -28.256 1.00 88.25 200 GLU A O 1
ATOM 1543 N N . VAL A 1 201 ? 10.502 11.634 -26.732 1.00 87.69 201 VAL A N 1
ATOM 1544 C CA . VAL A 1 201 ? 9.654 10.602 -27.351 1.00 87.69 201 VAL A CA 1
ATOM 1545 C C . VAL A 1 201 ? 8.625 11.211 -28.293 1.00 87.69 201 VAL A C 1
ATOM 1547 O O . VAL A 1 201 ? 8.342 10.649 -29.346 1.00 87.69 201 VAL A O 1
ATOM 1550 N N . PHE A 1 202 ? 8.033 12.335 -27.886 1.00 85.19 202 PHE A N 1
ATOM 1551 C CA . PHE A 1 202 ? 6.850 12.904 -28.528 1.00 85.19 202 PHE A CA 1
ATOM 1552 C C . PHE A 1 202 ? 7.110 14.239 -29.238 1.00 85.19 202 PHE A C 1
ATOM 1554 O O . PHE A 1 202 ? 6.157 14.826 -29.744 1.00 85.19 202 PHE A O 1
ATOM 1561 N N . SER A 1 203 ? 8.350 14.746 -29.276 1.00 79.25 203 SER A N 1
ATOM 1562 C CA . SER A 1 203 ? 8.653 15.912 -30.116 1.00 79.25 203 SER A CA 1
ATOM 1563 C C . SER A 1 203 ? 8.750 15.501 -31.588 1.00 79.25 203 SER A C 1
ATOM 1565 O O . SER A 1 203 ? 9.612 14.719 -31.981 1.00 79.25 203 SER A O 1
ATOM 1567 N N . THR A 1 204 ? 7.826 16.031 -32.385 1.00 55.72 204 THR A N 1
ATOM 1568 C CA . THR A 1 204 ? 7.899 16.137 -33.851 1.00 55.72 204 THR A CA 1
ATOM 1569 C C . THR A 1 204 ? 8.030 17.593 -34.233 1.00 55.72 204 THR A C 1
ATOM 1571 O O . THR A 1 204 ? 7.286 18.396 -33.620 1.00 55.72 204 THR A O 1
#

Organism: NCBI:txid49252

InterPro domains:
  IPR017423 tRNA (adenine(58)-N(1))-methyltransferase non-catalytic subunit TRM6 [PF04189] (14-186)
  IPR017423 tRNA (adenine(58)-N(1))-methyltransferase non-catalytic subunit TRM6 [PTHR12945] (13-186)

Sequence (204 aa):
TTTTTTTTTTTLESQTKTILTTNASSSQVNDNRDLIDDNKSQSIDQKQVVKMREDGMDGQSIVATLIENSATFDGKTDFSKAKYIARKQMKYQPRCRMIRCTSASVCDALFLKDPRRIMNLRIDSLSQILSYSNVCAGSKVMVYESCMGVLTGALAQRMGGYGQILSIYSGQQPSFTDMLGKFNLTFAENISVKWLHSGEVFST

pLDDT: mean 85.59, std 19.15, range [26.22, 97.25]

Foldseek 3Di:
DDDDDPPPPVVVVVVVVVVVPPPPPDPPPLDCPPPDDPVPQAPDDPVVLVVCVVVVHALVVSLVNRQVRGNCLVSDDPVVNVVSSVVSCVVRPPDDDDDAQALQVLQVVCLVVPCVQQVVDHPVNLVCVCVVVVQAAQDAEEDEGSRLCSSVLNSLVRNLLHHAYEYEDEDDDRRRPVVNVSSVHDPSSVVRYDYDYPCVVPPD

Radius of gyration: 25.92 Å; chains: 1; bounding box: 58×46×69 Å